Protein AF-A0AAE0K9C9-F1 (afdb_monomer_lite)

Secondary structure (DSSP, 8-state):
----PPP-------------S-PPPEEEEEEE-------SS--PPPEEEEEEE-TT--EEEEEEEE----GGG-HHHH-S------S-EEEEEEEEEEE-SSS-EEEEEEEEETTSPPEEEEEEEE-TT-B---EEEEEEESTT----EEEEEEEEE--PPPTT-GGGTT--EEESSTTEE-PPPGGGTT-EEEEEE-SSEEEE--SSS-EEEEEE-TTS-SEEEEEEEEE-SSS-EEEEEEEEEETTSPPEEEEE--B-TTPBPSS-EEEEE--STT----EEEEEEEEETTS-EEE--TTEE----TTTTT-EEEEEE-SSEEE--SSSS-EEE-EE--SPP--

Sequence (346 aa):
MADSAQPAFSSGRDEVVPAALSDPLTVNAQSAMEDGDSVGPFTDSDYWSLSFRFQDGTVFYVNDYKCDLKDEDDIDTAGPMFASINGFTFQPGLKSVQNKFPYDARIRLFHHYSDYPDSINDFGSVGPGDKSTFWPVYYLSGAGHTDTDHWKVGVNLRVDPPRNQTEVAGKEFFNETLNKSCELAGSVAGQRMTFTVDGAGFTMDPGNGSCFDKWTTPLGYNSLAFIRLRNYFQQDMLRAVLSHKYSTDKTFEYEFGSISTDQQSSELEMMEFFTGPGHTGYDYWTLAAYLKDGTWYRSSVDKQCYLTSTDAGKTIPFTVDESKLHLGLDGSCDDTMVKQNAAADL

Radius of gyration: 29.72 Å; chains: 1; bounding box: 60×73×99 Å

Structure (mmCIF, N/CA/C/O backbone):
data_AF-A0AAE0K9C9-F1
#
_entry.id   AF-A0AAE0K9C9-F1
#
loop_
_atom_site.group_PDB
_atom_site.id
_atom_site.type_symbol
_atom_site.label_atom_id
_atom_site.label_alt_id
_atom_site.label_comp_id
_atom_site.label_asym_id
_atom_site.label_entity_id
_atom_site.label_seq_id
_atom_site.pdbx_PDB_ins_code
_atom_site.Cartn_x
_atom_site.Cartn_y
_atom_site.Cartn_z
_atom_site.occupancy
_atom_site.B_iso_or_equiv
_atom_site.auth_seq_id
_atom_site.auth_comp_id
_atom_site.auth_asym_id
_atom_site.auth_atom_id
_atom_site.pdbx_PDB_model_num
ATOM 1 N N . MET A 1 1 ? 6.411 -52.667 17.452 1.00 41.28 1 MET A N 1
ATOM 2 C CA . MET A 1 1 ? 5.561 -52.954 16.275 1.00 41.28 1 MET A CA 1
ATOM 3 C C . MET A 1 1 ? 4.580 -51.793 16.169 1.00 41.28 1 MET A C 1
ATOM 5 O O . MET A 1 1 ? 3.778 -51.663 17.074 1.00 41.28 1 MET A O 1
ATOM 9 N N . ALA A 1 2 ? 4.635 -50.860 15.229 1.00 34.62 2 ALA A N 1
ATOM 10 C CA . ALA A 1 2 ? 5.472 -50.675 14.054 1.00 34.62 2 ALA A CA 1
ATOM 11 C C . ALA A 1 2 ? 5.875 -49.188 13.982 1.00 34.62 2 ALA A C 1
ATOM 13 O O . ALA A 1 2 ? 5.056 -48.322 14.283 1.00 34.62 2 ALA A O 1
ATOM 14 N N . ASP A 1 3 ? 7.131 -48.931 13.615 1.00 30.52 3 ASP A N 1
ATOM 15 C CA . ASP A 1 3 ? 7.629 -47.619 13.203 1.00 30.52 3 ASP A CA 1
ATOM 16 C C . ASP A 1 3 ? 6.959 -47.216 11.886 1.00 30.52 3 ASP A C 1
ATOM 18 O O . ASP A 1 3 ? 7.033 -47.958 10.904 1.00 30.52 3 ASP A O 1
ATOM 22 N N . SER A 1 4 ? 6.341 -46.036 11.839 1.00 30.91 4 SER A N 1
ATOM 23 C CA . SER A 1 4 ? 5.964 -45.385 10.583 1.00 30.91 4 SER A CA 1
ATOM 24 C C . SER A 1 4 ? 6.860 -44.168 10.377 1.00 30.91 4 SER A C 1
ATOM 26 O O . SER A 1 4 ? 6.622 -43.096 10.934 1.00 30.91 4 SER A O 1
ATOM 28 N N . ALA A 1 5 ? 7.915 -44.365 9.592 1.00 31.30 5 ALA A N 1
ATOM 29 C CA . ALA A 1 5 ? 8.802 -43.312 9.130 1.00 31.30 5 ALA A CA 1
ATOM 30 C C . ALA A 1 5 ? 8.030 -42.287 8.277 1.00 31.30 5 ALA A C 1
ATOM 32 O O . ALA A 1 5 ? 7.324 -42.652 7.335 1.00 31.30 5 ALA A O 1
ATOM 33 N N . GLN A 1 6 ? 8.182 -41.002 8.601 1.00 30.14 6 GLN A N 1
ATOM 34 C CA . GLN A 1 6 ? 7.798 -39.894 7.727 1.00 30.14 6 GLN A CA 1
ATOM 35 C C . GLN A 1 6 ? 8.823 -39.762 6.585 1.00 30.14 6 GLN A C 1
ATOM 37 O O . GLN A 1 6 ? 10.022 -39.900 6.842 1.00 30.14 6 GLN A O 1
ATOM 42 N N . PRO A 1 7 ? 8.409 -39.469 5.340 1.00 29.25 7 PRO A N 1
ATOM 43 C CA . PRO A 1 7 ? 9.357 -39.165 4.281 1.00 29.25 7 PRO A CA 1
ATOM 44 C C . PRO A 1 7 ? 9.947 -37.767 4.501 1.00 29.25 7 PRO A C 1
ATOM 46 O O . PRO A 1 7 ? 9.227 -36.774 4.616 1.00 29.25 7 PRO A O 1
ATOM 49 N N . ALA A 1 8 ? 11.275 -37.700 4.545 1.00 28.47 8 ALA A N 1
ATOM 50 C CA . ALA A 1 8 ? 12.025 -36.459 4.466 1.00 28.47 8 ALA A CA 1
ATOM 51 C C . ALA A 1 8 ? 11.828 -35.840 3.072 1.00 28.47 8 ALA A C 1
ATOM 53 O O . ALA A 1 8 ? 12.267 -36.400 2.068 1.00 28.47 8 ALA A O 1
ATOM 54 N N . PHE A 1 9 ? 11.176 -34.681 3.004 1.00 26.28 9 PHE A N 1
ATOM 55 C CA . PHE A 1 9 ? 11.210 -33.831 1.817 1.00 26.28 9 PHE A CA 1
ATOM 56 C C . PHE A 1 9 ? 12.574 -33.138 1.767 1.00 26.28 9 PHE A C 1
ATOM 58 O O . PHE A 1 9 ? 12.809 -32.153 2.464 1.00 26.28 9 PHE A O 1
ATOM 65 N N . SER A 1 10 ? 13.491 -33.657 0.950 1.00 29.73 10 SER A N 1
ATOM 66 C CA . SER A 1 10 ? 14.676 -32.907 0.544 1.00 29.73 10 SER A CA 1
ATOM 67 C C . SER A 1 10 ? 14.241 -31.830 -0.450 1.00 29.73 10 SER A C 1
ATOM 69 O O . SER A 1 10 ? 13.898 -32.135 -1.593 1.00 29.73 10 SER A O 1
ATOM 71 N N . SER A 1 11 ? 14.245 -30.566 -0.033 1.00 30.94 11 SER A N 1
ATOM 72 C CA . SER A 1 11 ? 14.079 -29.416 -0.923 1.00 30.94 11 SER A CA 1
ATOM 73 C C . SER A 1 11 ? 15.363 -29.190 -1.730 1.00 30.94 11 SER A C 1
ATOM 75 O O . SER A 1 11 ? 16.081 -28.217 -1.523 1.00 30.94 11 SER A O 1
ATOM 77 N N . GLY A 1 12 ? 15.668 -30.116 -2.635 1.00 27.23 12 GLY A N 1
ATOM 78 C CA . GLY A 1 12 ? 16.572 -29.878 -3.752 1.00 27.23 12 GLY A CA 1
ATOM 79 C C . GLY A 1 12 ? 15.760 -29.286 -4.894 1.00 27.23 12 GLY A C 1
ATOM 80 O O . GLY A 1 12 ? 15.350 -30.009 -5.796 1.00 27.23 12 GLY A O 1
ATOM 81 N N . ARG A 1 13 ? 15.447 -27.986 -4.828 1.00 31.70 13 ARG A N 1
ATOM 82 C CA . ARG A 1 13 ? 15.147 -27.250 -6.057 1.00 31.70 13 ARG A CA 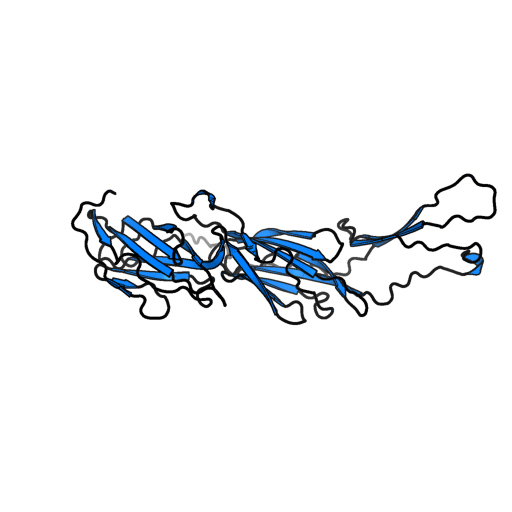1
ATOM 83 C C . ARG A 1 13 ? 16.499 -26.902 -6.647 1.00 31.70 13 ARG A C 1
ATOM 85 O O . ARG A 1 13 ? 17.115 -25.928 -6.226 1.00 31.70 13 ARG A O 1
ATOM 92 N N . ASP A 1 14 ? 16.950 -27.739 -7.572 1.00 26.02 14 ASP A N 1
ATOM 93 C CA . ASP A 1 14 ? 17.945 -27.325 -8.545 1.00 26.02 14 ASP A CA 1
ATOM 94 C C . ASP A 1 14 ? 17.397 -26.064 -9.208 1.00 26.02 14 ASP A C 1
ATOM 96 O O . ASP A 1 14 ? 16.377 -26.075 -9.904 1.00 26.02 14 ASP A O 1
ATOM 100 N N . GLU A 1 15 ? 18.026 -24.943 -8.879 1.00 28.59 15 GLU A N 1
ATOM 101 C CA . GLU A 1 15 ? 17.846 -23.688 -9.573 1.00 28.59 15 GLU A CA 1
ATOM 102 C C . GLU A 1 15 ? 18.302 -23.961 -11.009 1.00 28.59 15 GLU A C 1
ATOM 104 O O . GLU A 1 15 ? 19.497 -24.028 -11.298 1.00 28.59 15 GLU A O 1
ATOM 109 N N . VAL A 1 16 ? 17.348 -24.209 -11.911 1.00 27.64 16 VAL A N 1
ATOM 110 C CA . VAL A 1 16 ? 17.616 -24.162 -13.347 1.00 27.64 16 VAL A CA 1
ATOM 111 C C . VAL A 1 16 ? 17.941 -22.705 -13.636 1.00 27.64 16 VAL A C 1
ATOM 113 O O . VAL A 1 16 ? 17.066 -21.891 -13.917 1.00 27.64 16 VAL A O 1
ATOM 116 N N . VAL A 1 17 ? 19.217 -22.359 -13.482 1.00 28.28 17 VAL A N 1
ATOM 117 C CA . VAL A 1 17 ? 19.799 -21.162 -14.067 1.00 28.28 17 VAL A CA 1
ATOM 118 C C . VAL A 1 17 ? 19.477 -21.270 -15.555 1.00 28.28 17 VAL A C 1
ATOM 120 O O . VAL A 1 17 ? 19.926 -22.237 -16.180 1.00 28.28 17 VAL A O 1
ATOM 123 N N . PRO A 1 18 ? 18.673 -20.360 -16.139 1.00 30.36 18 PRO A N 1
ATOM 124 C CA . PRO A 1 18 ? 18.515 -20.342 -17.580 1.00 30.36 18 PRO A CA 1
ATOM 125 C C . PRO A 1 18 ? 19.919 -20.236 -18.156 1.00 30.36 18 PRO A C 1
ATOM 127 O O . PRO A 1 18 ? 20.695 -19.372 -17.729 1.00 30.36 18 PRO A O 1
ATOM 130 N N . ALA A 1 19 ? 20.260 -21.174 -19.041 1.00 30.47 19 ALA A N 1
ATOM 131 C CA . ALA A 1 19 ? 21.497 -21.131 -19.794 1.00 30.47 19 ALA A CA 1
ATOM 132 C C . ALA A 1 19 ? 21.702 -19.698 -20.295 1.00 30.47 19 ALA A C 1
ATOM 134 O O . ALA A 1 19 ? 20.744 -19.031 -20.686 1.00 30.47 19 ALA A O 1
ATOM 135 N N . ALA A 1 20 ? 22.938 -19.219 -20.164 1.00 33.91 20 ALA A N 1
ATOM 136 C CA . ALA A 1 20 ? 23.354 -17.885 -20.552 1.00 33.91 20 ALA A CA 1
ATOM 137 C C . ALA A 1 20 ? 22.654 -17.429 -21.841 1.00 33.91 20 ALA A C 1
ATOM 139 O O . ALA A 1 20 ? 22.562 -18.206 -22.787 1.00 33.91 20 ALA A O 1
ATOM 140 N N . LEU A 1 21 ? 22.194 -16.174 -21.844 1.00 36.47 21 LEU A N 1
ATOM 141 C CA . LEU A 1 21 ? 21.684 -15.420 -22.991 1.00 36.47 21 LEU A CA 1
ATOM 142 C C . LEU A 1 21 ? 22.719 -15.408 -24.133 1.00 36.47 21 LEU A C 1
ATOM 144 O O . LEU A 1 21 ? 23.414 -14.421 -24.355 1.00 36.47 21 LEU A O 1
ATOM 148 N N . SER A 1 22 ? 22.849 -16.528 -24.834 1.00 31.66 22 SER A N 1
ATOM 149 C CA . SER A 1 22 ? 23.573 -16.679 -26.093 1.00 31.66 22 SER A CA 1
ATOM 150 C C . SER A 1 22 ? 22.598 -16.900 -27.246 1.00 31.66 22 SER A C 1
ATOM 152 O O . SER A 1 22 ? 22.977 -17.482 -28.261 1.00 31.66 22 SER A O 1
ATOM 154 N N . ASP A 1 23 ? 21.337 -16.498 -27.075 1.00 38.78 23 ASP A N 1
ATOM 155 C CA . ASP A 1 23 ? 20.315 -16.680 -28.094 1.00 38.78 23 ASP A CA 1
ATOM 156 C C . ASP A 1 23 ? 20.658 -15.791 -29.297 1.00 38.78 23 ASP A C 1
ATOM 158 O O . ASP A 1 23 ? 20.768 -14.568 -29.154 1.00 38.78 23 ASP A O 1
ATOM 162 N N . PRO A 1 24 ? 20.898 -16.379 -30.481 1.00 35.25 24 PRO A N 1
ATOM 163 C CA . PRO A 1 24 ? 21.353 -15.624 -31.631 1.00 35.25 24 PRO A CA 1
ATOM 164 C C . PRO A 1 24 ? 20.242 -14.684 -32.107 1.00 35.25 24 PRO A C 1
ATOM 166 O O . PRO A 1 24 ? 19.143 -15.115 -32.465 1.00 35.25 24 PRO A O 1
ATOM 169 N N . LEU A 1 25 ? 20.555 -13.388 -32.143 1.00 40.41 25 LEU A N 1
ATOM 170 C CA . LEU A 1 25 ? 19.776 -12.379 -32.853 1.00 40.41 25 LEU A CA 1
ATOM 171 C C . LEU A 1 25 ? 19.636 -12.828 -34.314 1.00 40.41 25 LEU A C 1
ATOM 173 O O . LEU A 1 25 ? 20.640 -13.020 -35.002 1.00 40.41 25 LEU A O 1
ATOM 177 N N . THR A 1 26 ? 18.407 -13.016 -34.792 1.00 38.81 26 THR A N 1
ATOM 178 C CA . THR A 1 26 ? 18.183 -13.306 -36.212 1.00 38.81 26 THR A CA 1
ATOM 179 C C . THR A 1 26 ? 17.990 -11.981 -36.937 1.00 38.81 26 THR A C 1
ATOM 181 O O . THR A 1 26 ? 17.035 -11.249 -36.671 1.00 38.81 26 THR A O 1
ATOM 184 N N . VAL A 1 27 ? 18.924 -11.655 -37.828 1.00 41.16 27 VAL A N 1
ATOM 185 C CA . VAL A 1 27 ? 18.866 -10.456 -38.669 1.00 41.16 27 VAL A CA 1
ATOM 186 C C . VAL A 1 27 ? 18.192 -10.836 -39.978 1.00 41.16 27 VAL A C 1
ATOM 188 O O . VAL A 1 27 ? 18.742 -11.628 -40.739 1.00 41.16 27 VAL A O 1
ATOM 191 N N . ASN A 1 28 ? 17.009 -10.282 -40.237 1.00 42.69 28 ASN A N 1
ATOM 192 C CA . ASN A 1 28 ? 16.315 -10.460 -41.508 1.00 42.69 28 ASN A CA 1
ATOM 193 C C . ASN A 1 28 ? 16.322 -9.129 -42.262 1.00 42.69 28 ASN A C 1
ATOM 195 O O . ASN A 1 28 ? 15.659 -8.172 -41.854 1.00 42.69 28 ASN A O 1
ATOM 199 N N . ALA A 1 29 ? 17.065 -9.086 -43.367 1.00 40.75 29 ALA A N 1
ATOM 200 C CA . ALA A 1 29 ? 16.968 -8.025 -44.360 1.00 40.75 29 ALA A CA 1
ATOM 201 C C . ALA A 1 29 ? 15.947 -8.446 -45.425 1.00 40.75 29 ALA A C 1
ATOM 203 O O . ALA A 1 29 ? 16.048 -9.545 -45.973 1.00 40.75 29 ALA A O 1
ATOM 204 N N . GLN A 1 30 ? 14.956 -7.597 -45.694 1.00 41.47 30 GLN A N 1
ATOM 205 C CA . GLN A 1 30 ? 14.015 -7.782 -46.797 1.00 41.47 30 GLN A CA 1
ATOM 206 C C . GLN A 1 30 ? 14.135 -6.583 -47.738 1.00 41.47 30 GLN A C 1
ATOM 208 O O . GLN A 1 30 ? 13.946 -5.440 -47.316 1.00 41.47 30 GLN A O 1
ATOM 213 N N . SER A 1 31 ? 14.459 -6.850 -49.002 1.00 38.88 31 SER A N 1
ATOM 214 C CA . SER A 1 31 ? 14.327 -5.884 -50.089 1.00 38.88 31 SER A CA 1
ATOM 215 C C . SER A 1 31 ? 12.964 -6.064 -50.752 1.00 38.88 31 SER A C 1
ATOM 217 O O . SER A 1 31 ? 12.511 -7.191 -50.973 1.00 38.88 31 SER A O 1
ATOM 219 N N . ALA A 1 32 ? 12.299 -4.952 -51.051 1.00 39.84 32 ALA A N 1
ATOM 220 C CA . ALA A 1 32 ? 11.115 -4.933 -51.892 1.00 39.84 32 ALA A CA 1
ATOM 221 C C . ALA A 1 32 ? 11.446 -4.087 -53.121 1.00 39.84 32 ALA A C 1
ATOM 223 O O . ALA A 1 32 ? 11.607 -2.875 -53.015 1.00 39.84 32 ALA A O 1
ATOM 224 N N . MET A 1 33 ? 11.578 -4.745 -54.272 1.00 38.91 33 MET A N 1
ATOM 225 C CA . MET A 1 33 ? 11.626 -4.071 -55.565 1.00 38.91 33 MET A CA 1
ATOM 226 C C . MET A 1 33 ? 10.169 -3.825 -55.975 1.00 38.91 33 MET A C 1
ATOM 228 O O . MET A 1 33 ? 9.418 -4.783 -56.181 1.00 38.91 33 MET A O 1
ATOM 232 N N . GLU A 1 34 ? 9.730 -2.568 -56.024 1.00 42.78 34 GLU A N 1
ATOM 233 C CA . GLU A 1 34 ? 8.501 -2.235 -56.745 1.00 42.78 34 GLU A CA 1
ATOM 234 C C . GLU A 1 34 ? 8.852 -2.211 -58.235 1.00 42.78 34 GLU A C 1
ATOM 236 O O . GLU A 1 34 ? 9.382 -1.224 -58.733 1.00 42.78 34 GLU A O 1
ATOM 241 N N . ASP A 1 35 ? 8.587 -3.318 -58.938 1.00 40.09 35 ASP A N 1
ATOM 242 C CA . ASP A 1 35 ? 8.691 -3.383 -60.399 1.00 40.09 35 ASP A CA 1
ATOM 243 C C . ASP A 1 35 ? 7.663 -2.421 -61.020 1.00 40.09 35 ASP A C 1
ATOM 245 O O . ASP A 1 35 ? 6.506 -2.765 -61.287 1.00 40.09 35 ASP A O 1
ATOM 249 N N . GLY A 1 36 ? 8.082 -1.177 -61.236 1.00 42.94 36 GLY A N 1
ATOM 250 C CA . GLY A 1 36 ? 7.456 -0.286 -62.194 1.00 42.94 36 GLY A CA 1
ATOM 251 C C . GLY A 1 36 ? 7.910 -0.685 -63.593 1.00 42.94 36 GLY A C 1
ATOM 252 O O . GLY A 1 36 ? 9.065 -0.478 -63.944 1.00 42.94 36 GLY A O 1
ATOM 253 N N . ASP A 1 37 ? 7.006 -1.239 -64.407 1.00 43.19 37 ASP A N 1
ATOM 254 C CA . ASP A 1 37 ? 7.201 -1.476 -65.847 1.00 43.19 37 ASP A CA 1
ATOM 255 C C . ASP A 1 37 ? 7.595 -0.156 -66.555 1.00 43.19 37 ASP A C 1
ATOM 257 O O . ASP A 1 37 ? 6.754 0.608 -67.036 1.00 43.19 37 ASP A O 1
ATOM 261 N N . SER A 1 38 ? 8.890 0.151 -66.589 1.00 39.41 38 SER A N 1
ATOM 262 C CA . SER A 1 38 ? 9.426 1.417 -67.081 1.00 39.41 38 SER A CA 1
ATOM 263 C C . SER A 1 38 ? 10.767 1.170 -67.769 1.00 39.41 38 SER A C 1
ATOM 265 O O . SER A 1 38 ? 11.823 1.057 -67.156 1.00 39.41 38 SER A O 1
ATOM 267 N N . VAL A 1 39 ? 10.720 1.072 -69.099 1.00 40.84 39 VAL A N 1
ATOM 268 C CA .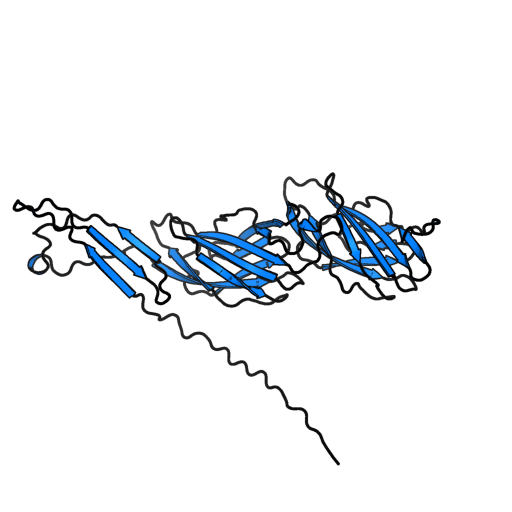 VAL A 1 39 ? 11.903 0.976 -69.963 1.00 40.84 39 VAL A CA 1
ATOM 269 C C . VAL A 1 39 ? 12.488 2.387 -70.137 1.00 40.84 39 VAL A C 1
ATOM 271 O O . VAL A 1 39 ? 12.263 3.054 -71.147 1.00 40.84 39 VAL A O 1
ATOM 274 N N . GLY A 1 40 ? 13.193 2.871 -69.117 1.00 42.59 40 GLY A N 1
ATOM 275 C CA . GLY A 1 40 ? 13.905 4.154 -69.070 1.00 42.59 40 GLY A CA 1
ATOM 276 C C . GLY A 1 40 ? 15.080 4.073 -68.085 1.00 42.59 40 GLY A C 1
ATOM 277 O O . GLY A 1 40 ? 15.147 3.100 -67.342 1.00 42.59 40 GLY A O 1
ATOM 278 N N . PRO A 1 41 ? 16.041 5.021 -68.088 1.00 41.97 41 PRO A N 1
ATOM 279 C CA . PRO A 1 41 ? 17.137 5.004 -67.116 1.00 41.97 41 PRO A CA 1
ATOM 280 C C . PRO A 1 41 ? 16.543 4.991 -65.703 1.00 41.97 41 PRO A C 1
ATOM 282 O O . PRO A 1 41 ? 15.749 5.876 -65.387 1.00 41.97 41 PRO A O 1
ATOM 285 N N . PHE A 1 42 ? 16.883 3.969 -64.911 1.00 44.16 42 PHE A N 1
ATOM 286 C CA . PHE A 1 42 ? 16.349 3.748 -63.570 1.00 44.16 42 PHE A CA 1
ATOM 287 C C . PHE A 1 42 ? 16.506 5.026 -62.734 1.00 44.16 42 PHE A C 1
ATOM 289 O O . PHE A 1 42 ? 17.613 5.487 -62.464 1.00 44.16 42 PHE A O 1
ATOM 296 N N . THR A 1 43 ? 15.380 5.642 -62.379 1.00 46.50 43 THR A N 1
ATOM 297 C CA . THR A 1 43 ? 15.306 6.707 -61.364 1.00 46.50 43 THR A CA 1
ATOM 298 C C . THR A 1 43 ? 14.651 6.200 -60.085 1.00 46.50 43 THR A C 1
ATOM 300 O O . THR A 1 43 ? 14.261 7.001 -59.238 1.00 46.50 43 THR A O 1
ATOM 303 N N . ASP A 1 44 ? 14.468 4.887 -59.980 1.00 51.22 44 ASP A N 1
ATOM 304 C CA . ASP A 1 44 ? 13.640 4.283 -58.953 1.00 51.22 44 ASP A CA 1
ATOM 305 C C . ASP A 1 44 ? 14.489 4.041 -57.703 1.00 51.22 44 ASP A C 1
ATOM 307 O O . ASP A 1 44 ? 15.535 3.400 -57.746 1.00 51.22 44 ASP A O 1
ATOM 311 N N . SER A 1 45 ? 14.062 4.642 -56.594 1.00 51.00 45 SER A N 1
ATOM 312 C CA . SER A 1 45 ? 14.668 4.454 -55.280 1.00 51.00 45 SER A CA 1
ATOM 313 C C . SER A 1 45 ? 14.357 3.047 -54.776 1.00 51.00 45 SER A C 1
ATOM 315 O O . SER A 1 45 ? 13.188 2.722 -54.558 1.00 51.00 45 SER A O 1
ATOM 317 N N . ASP A 1 46 ? 15.383 2.240 -54.523 1.00 54.22 46 ASP A N 1
ATOM 318 C CA . ASP A 1 46 ? 15.209 0.961 -53.841 1.00 54.22 46 ASP A CA 1
ATOM 319 C C . ASP A 1 46 ? 14.817 1.166 -52.371 1.00 54.22 46 ASP A C 1
ATOM 321 O O . ASP A 1 46 ? 15.397 1.974 -51.637 1.00 54.22 46 ASP A O 1
ATOM 325 N N . TYR A 1 47 ? 13.830 0.392 -51.919 1.00 52.06 47 TYR A N 1
ATOM 326 C CA . TYR A 1 47 ? 13.413 0.359 -50.522 1.00 52.06 47 TYR A CA 1
ATOM 327 C C . TYR A 1 47 ? 13.928 -0.916 -49.866 1.00 52.06 47 TYR A C 1
ATOM 329 O O . TYR A 1 47 ? 13.605 -2.039 -50.271 1.00 52.06 47 TYR A O 1
ATOM 337 N N . TRP A 1 48 ? 14.697 -0.748 -48.797 1.00 50.94 48 TRP A N 1
ATOM 338 C CA . TRP A 1 48 ? 15.091 -1.853 -47.938 1.00 50.94 48 TRP A CA 1
ATOM 339 C C . TRP A 1 48 ? 14.641 -1.589 -46.508 1.00 50.94 48 TRP A C 1
ATOM 341 O O . TRP A 1 48 ? 14.758 -0.480 -45.988 1.00 50.94 48 TRP A O 1
ATOM 351 N N . SER A 1 49 ? 14.126 -2.642 -45.872 1.00 54.00 49 SER A N 1
ATOM 352 C CA . SER A 1 49 ? 13.827 -2.634 -44.444 1.00 54.00 49 SER A CA 1
ATOM 353 C C . SER A 1 49 ? 14.756 -3.609 -43.734 1.00 54.00 49 SER A C 1
ATOM 355 O O . SER A 1 49 ? 14.915 -4.772 -44.129 1.00 54.00 49 SER A O 1
ATOM 357 N N . LEU A 1 50 ? 15.404 -3.125 -42.676 1.00 55.16 50 LEU A N 1
ATOM 358 C CA . LEU A 1 50 ? 16.165 -3.979 -41.773 1.00 55.16 50 LEU A CA 1
ATOM 359 C C . LEU A 1 50 ? 15.313 -4.241 -40.540 1.00 55.16 50 LEU A C 1
ATOM 361 O O . LEU A 1 50 ? 15.007 -3.305 -39.799 1.00 55.16 50 LEU A O 1
ATOM 365 N N . SER A 1 51 ? 14.952 -5.511 -40.320 1.00 56.16 51 SER A N 1
ATOM 366 C CA . SER A 1 51 ? 14.214 -5.908 -39.125 1.00 56.16 51 SER A CA 1
ATOM 367 C C . SER A 1 51 ? 15.017 -6.830 -38.214 1.00 56.16 51 SER A C 1
ATOM 369 O O . SER A 1 51 ? 15.576 -7.842 -38.650 1.00 56.16 51 SER A O 1
ATOM 371 N N . PHE A 1 52 ? 15.042 -6.493 -36.925 1.00 58.44 52 PHE A N 1
ATOM 372 C CA . PHE A 1 52 ? 15.577 -7.359 -35.878 1.00 58.44 52 PHE A CA 1
ATOM 373 C C . PHE A 1 52 ? 14.417 -8.012 -35.138 1.00 58.44 52 PHE A C 1
ATOM 375 O O . PHE A 1 52 ? 13.541 -7.325 -34.605 1.00 58.44 52 PHE A O 1
ATOM 382 N N . ARG A 1 53 ? 14.396 -9.348 -35.134 1.00 55.53 53 ARG A N 1
ATOM 383 C CA . ARG A 1 53 ? 13.368 -10.141 -34.454 1.00 55.53 53 ARG A CA 1
ATOM 384 C C . ARG A 1 53 ? 14.020 -11.078 -33.447 1.00 55.53 53 ARG A C 1
ATOM 386 O O . ARG A 1 53 ? 15.023 -11.722 -33.762 1.00 55.53 53 ARG A O 1
ATOM 393 N N . PHE A 1 54 ? 13.439 -11.174 -32.256 1.00 55.88 54 PHE A N 1
ATOM 394 C CA . PHE A 1 54 ? 13.805 -12.224 -31.305 1.00 55.88 54 PHE A CA 1
ATOM 395 C C . PHE A 1 54 ? 13.140 -13.547 -31.693 1.00 55.88 54 PHE A C 1
ATOM 397 O O . PHE A 1 54 ? 12.180 -13.577 -32.467 1.00 55.88 54 PHE A O 1
ATOM 404 N N . GLN A 1 55 ? 13.651 -14.661 -31.160 1.00 49.19 55 GLN A N 1
ATOM 405 C CA . GLN A 1 55 ? 13.081 -15.990 -31.420 1.00 49.19 55 GLN A CA 1
ATOM 406 C C . GLN A 1 55 ? 11.635 -16.137 -30.923 1.00 49.19 55 GLN A C 1
ATOM 408 O O . GLN A 1 55 ? 10.902 -16.974 -31.444 1.00 49.19 55 GLN A O 1
ATOM 413 N N . ASP A 1 56 ? 11.203 -15.314 -29.965 1.00 54.81 56 ASP A N 1
ATOM 414 C CA . ASP A 1 56 ? 9.809 -15.255 -29.510 1.00 54.81 56 ASP A CA 1
ATOM 415 C C . ASP A 1 56 ? 8.861 -14.562 -30.515 1.00 54.81 56 ASP A C 1
ATOM 417 O O . ASP A 1 56 ? 7.654 -14.495 -30.290 1.00 54.81 56 ASP A O 1
ATOM 421 N N . GLY A 1 57 ? 9.394 -14.084 -31.646 1.00 56.00 57 GLY A N 1
ATOM 422 C CA . GLY A 1 57 ? 8.648 -13.424 -32.713 1.00 56.00 57 GLY A CA 1
ATOM 423 C C . GLY A 1 57 ? 8.489 -11.914 -32.531 1.00 56.00 57 GLY A C 1
ATOM 424 O O . GLY A 1 57 ? 7.979 -11.259 -33.446 1.00 56.00 57 GLY A O 1
ATOM 425 N N . THR A 1 58 ? 8.948 -11.348 -31.412 1.00 56.03 58 THR A N 1
ATOM 426 C CA . THR A 1 58 ? 8.870 -9.910 -31.138 1.00 56.03 58 THR A CA 1
ATOM 427 C C . THR A 1 58 ? 9.737 -9.139 -32.131 1.00 56.03 58 THR A C 1
ATOM 429 O O . THR A 1 58 ? 10.935 -9.399 -32.274 1.00 56.03 58 THR A O 1
ATOM 432 N N . VAL A 1 59 ? 9.118 -8.194 -32.845 1.00 55.31 59 VAL A N 1
ATOM 433 C CA . VAL A 1 59 ? 9.798 -7.277 -33.769 1.00 55.31 59 VAL A CA 1
ATOM 434 C C . VAL A 1 59 ? 10.321 -6.106 -32.958 1.00 55.31 59 VAL A C 1
ATOM 436 O O . VAL A 1 59 ? 9.533 -5.364 -32.382 1.00 55.31 59 VAL A O 1
ATOM 439 N N . PHE A 1 60 ? 11.639 -5.964 -32.887 1.00 57.22 60 PHE A N 1
ATOM 440 C CA . PHE A 1 60 ? 12.273 -4.992 -32.000 1.00 57.22 60 PHE A CA 1
ATOM 441 C C . PHE A 1 60 ? 12.739 -3.736 -32.714 1.00 57.22 60 PHE A C 1
ATOM 443 O O . PHE A 1 60 ? 12.825 -2.693 -32.097 1.00 57.22 60 PHE A O 1
ATOM 450 N N . TYR A 1 61 ? 13.050 -3.819 -34.001 1.00 56.47 61 TYR A N 1
ATOM 451 C CA . TYR A 1 61 ? 13.486 -2.675 -34.788 1.00 56.47 61 TYR A CA 1
ATOM 452 C C . TYR A 1 61 ? 13.070 -2.905 -36.222 1.00 56.47 61 TYR A C 1
ATOM 454 O O . TYR A 1 61 ? 13.303 -3.991 -36.751 1.00 56.47 61 TYR A O 1
ATOM 462 N N . VAL A 1 62 ? 12.449 -1.897 -36.819 1.00 53.12 62 VAL A N 1
ATOM 463 C CA . VAL A 1 62 ? 12.249 -1.778 -38.258 1.00 53.12 62 VAL A CA 1
ATOM 464 C C . VAL A 1 62 ? 12.792 -0.409 -38.603 1.00 53.12 62 VAL A C 1
ATOM 466 O O . VAL A 1 62 ? 12.328 0.585 -38.050 1.00 53.12 62 VAL A O 1
ATOM 469 N N . ASN A 1 63 ? 13.797 -0.358 -39.465 1.00 56.06 63 ASN A N 1
ATOM 470 C CA . ASN A 1 63 ? 14.158 0.901 -40.093 1.00 56.06 63 ASN A CA 1
ATOM 471 C C . ASN A 1 63 ? 13.852 0.828 -41.572 1.00 56.06 63 ASN A C 1
ATOM 473 O O . ASN A 1 63 ? 14.338 -0.074 -42.260 1.00 56.06 63 ASN A O 1
ATOM 477 N N . ASP A 1 64 ? 13.062 1.799 -42.009 1.00 53.75 64 ASP A N 1
ATOM 478 C CA . ASP A 1 64 ? 12.777 2.086 -43.400 1.00 53.75 64 ASP A CA 1
ATOM 479 C C . ASP A 1 64 ? 13.803 3.119 -43.878 1.00 53.75 64 ASP A C 1
ATOM 481 O O . ASP A 1 64 ? 13.532 4.322 -43.966 1.00 53.75 64 ASP A O 1
ATOM 485 N N . TYR A 1 65 ? 15.023 2.662 -44.157 1.00 54.00 65 TYR A N 1
ATOM 486 C CA . TYR A 1 65 ? 16.008 3.526 -44.789 1.00 54.00 65 TYR A CA 1
ATOM 487 C C . TYR A 1 65 ? 15.675 3.653 -46.275 1.00 54.00 65 TYR A C 1
ATOM 489 O O . TYR A 1 65 ? 15.653 2.672 -47.016 1.00 54.00 65 TYR A O 1
ATOM 497 N N . LYS A 1 66 ? 15.477 4.893 -46.730 1.00 50.28 66 LYS A N 1
ATOM 498 C CA . LYS A 1 66 ? 15.602 5.213 -48.152 1.00 50.28 66 LYS A CA 1
ATOM 499 C C . LYS A 1 66 ? 17.082 5.373 -48.465 1.00 50.28 66 LYS A C 1
ATOM 501 O O . LYS A 1 66 ? 17.696 6.352 -48.033 1.00 50.28 66 LYS A O 1
ATOM 506 N N . CYS A 1 67 ? 17.653 4.438 -49.209 1.00 52.50 67 CYS A N 1
ATOM 507 C CA . CYS A 1 67 ? 18.907 4.693 -49.902 1.00 52.50 67 CYS A CA 1
ATOM 508 C C . CYS A 1 67 ? 18.672 4.478 -51.386 1.00 52.50 67 CYS A C 1
ATOM 510 O O . CYS A 1 67 ? 18.243 3.402 -51.782 1.00 52.50 67 CYS A O 1
ATOM 512 N N . ASP A 1 68 ? 18.973 5.500 -52.181 1.00 57.81 68 ASP A N 1
ATOM 513 C CA . ASP A 1 68 ? 19.037 5.364 -53.629 1.00 57.81 68 ASP A CA 1
ATOM 514 C C . ASP A 1 68 ? 20.273 4.517 -53.948 1.00 57.81 68 ASP A C 1
ATOM 516 O O . ASP A 1 68 ? 21.389 5.043 -53.983 1.00 57.81 68 ASP A O 1
ATOM 520 N N . LEU A 1 69 ? 20.086 3.204 -54.099 1.00 53.44 69 LEU A N 1
ATOM 521 C CA . LEU A 1 69 ? 21.109 2.348 -54.686 1.00 53.44 69 LEU A CA 1
ATOM 522 C C . LEU A 1 69 ? 21.283 2.778 -56.141 1.00 53.44 69 LEU A C 1
ATOM 524 O O . LEU A 1 69 ? 20.310 2.952 -56.874 1.00 53.44 69 LEU A O 1
ATOM 528 N N . LYS A 1 70 ? 22.524 3.022 -56.547 1.00 59.75 70 LYS A N 1
ATOM 529 C CA . LYS A 1 70 ? 22.857 3.374 -57.926 1.00 59.75 70 LYS A CA 1
ATOM 530 C C . LYS A 1 70 ? 23.419 2.155 -58.641 1.00 59.75 70 LYS A C 1
ATOM 532 O O . LYS A 1 70 ? 23.969 1.265 -58.007 1.00 59.75 70 LYS A O 1
ATOM 537 N N . ASP A 1 71 ? 23.410 2.177 -59.972 1.00 55.75 71 ASP A N 1
ATOM 538 C CA . ASP A 1 71 ? 24.055 1.147 -60.808 1.00 55.75 71 ASP A CA 1
ATOM 539 C C . ASP A 1 71 ? 25.539 0.906 -60.446 1.00 55.75 71 ASP A C 1
ATOM 541 O O . ASP A 1 71 ? 26.095 -0.155 -60.713 1.00 55.75 71 ASP A O 1
ATOM 545 N N . GLU A 1 72 ? 26.199 1.897 -59.839 1.00 55.19 72 GLU A N 1
ATOM 546 C CA . GLU A 1 72 ? 27.583 1.811 -59.357 1.00 55.19 72 GLU A CA 1
ATOM 547 C C . GLU A 1 72 ? 27.748 1.030 -58.032 1.00 55.19 72 GLU A C 1
ATOM 549 O O . GLU A 1 72 ? 28.870 0.645 -57.698 1.00 55.19 72 GLU A O 1
ATOM 554 N N . ASP A 1 73 ? 26.651 0.721 -57.331 1.00 52.72 73 ASP A N 1
ATOM 555 C CA . ASP A 1 73 ? 26.608 -0.048 -56.077 1.00 52.72 73 ASP A CA 1
ATOM 556 C C . ASP A 1 73 ? 26.435 -1.570 -56.299 1.00 52.72 73 ASP A C 1
ATOM 558 O O . ASP A 1 73 ? 26.207 -2.322 -55.347 1.00 52.72 73 ASP A O 1
ATOM 562 N N . ASP A 1 74 ? 26.567 -2.046 -57.546 1.00 52.19 74 ASP A N 1
ATOM 563 C CA . ASP A 1 74 ? 26.542 -3.474 -57.894 1.00 52.19 74 ASP A CA 1
ATOM 564 C C . ASP A 1 74 ? 27.629 -4.252 -57.121 1.00 52.19 74 ASP A C 1
ATOM 566 O O . ASP A 1 74 ? 28.776 -3.808 -56.994 1.00 52.19 74 ASP A O 1
ATOM 570 N N . ILE A 1 75 ? 27.273 -5.436 -56.612 1.00 42.38 75 ILE A N 1
ATOM 571 C CA . ILE A 1 75 ? 28.114 -6.301 -55.771 1.00 42.38 75 ILE A CA 1
ATOM 572 C C . ILE A 1 75 ? 29.437 -6.673 -56.453 1.00 42.38 75 ILE A C 1
ATOM 574 O O . ILE A 1 75 ? 30.448 -6.870 -55.771 1.00 42.38 75 ILE A O 1
ATOM 578 N N . ASP A 1 76 ? 29.441 -6.717 -57.787 1.00 44.41 76 ASP A N 1
ATOM 579 C CA . ASP A 1 76 ? 30.611 -7.036 -58.603 1.00 44.41 76 ASP A CA 1
ATOM 580 C C . ASP A 1 76 ? 31.614 -5.867 -58.699 1.00 44.41 76 ASP A C 1
ATOM 582 O O . ASP A 1 76 ? 32.808 -6.096 -58.922 1.00 44.41 76 ASP A O 1
ATOM 586 N N . THR A 1 77 ? 31.173 -4.620 -58.480 1.00 48.00 77 THR A N 1
ATOM 587 C CA . THR A 1 77 ? 32.013 -3.404 -58.518 1.00 48.00 77 THR A CA 1
ATOM 588 C C . THR A 1 77 ? 32.258 -2.769 -57.151 1.00 48.00 77 THR A C 1
ATOM 590 O O . THR A 1 77 ? 33.372 -2.307 -56.894 1.00 48.00 77 THR A O 1
ATOM 593 N N . ALA A 1 78 ? 31.263 -2.762 -56.266 1.00 47.22 78 ALA A N 1
ATOM 594 C CA . ALA A 1 78 ? 31.320 -2.134 -54.946 1.00 47.22 78 ALA A CA 1
ATOM 595 C C . ALA A 1 78 ? 31.690 -3.118 -53.818 1.00 47.22 78 ALA A C 1
ATOM 597 O O . ALA A 1 78 ? 32.104 -2.698 -52.733 1.00 47.22 78 ALA A O 1
ATOM 598 N N . GLY A 1 79 ? 31.609 -4.429 -54.076 1.00 36.41 79 GLY A N 1
ATOM 599 C CA . GLY A 1 79 ? 31.757 -5.465 -53.054 1.00 36.41 79 GLY A CA 1
ATOM 600 C C . GLY A 1 79 ? 30.514 -5.590 -52.157 1.00 36.41 79 GLY A C 1
ATOM 601 O O . GLY A 1 79 ? 29.500 -4.937 -52.395 1.00 36.41 79 GLY A O 1
ATOM 602 N N . PRO A 1 80 ? 30.541 -6.451 -51.121 1.00 39.06 80 PRO A N 1
ATOM 603 C CA . PRO A 1 80 ? 29.409 -6.603 -50.211 1.00 39.06 80 PRO A CA 1
ATOM 604 C C . PRO A 1 80 ? 29.092 -5.280 -49.501 1.00 39.06 80 PRO A C 1
ATOM 606 O O . PRO A 1 80 ? 29.964 -4.682 -48.869 1.00 39.06 80 PRO A O 1
ATOM 609 N N . MET A 1 81 ? 27.831 -4.849 -49.558 1.00 39.62 81 MET A N 1
ATOM 610 C CA . MET A 1 81 ? 27.350 -3.728 -48.755 1.00 39.62 81 MET A CA 1
ATOM 611 C C . MET A 1 81 ? 27.345 -4.114 -47.274 1.00 39.62 81 MET A C 1
ATOM 613 O O . MET A 1 81 ? 26.713 -5.090 -46.865 1.00 39.62 81 MET A O 1
ATOM 617 N N . PHE A 1 82 ? 28.041 -3.329 -46.454 1.00 37.22 82 PHE A N 1
ATOM 618 C CA . PHE A 1 82 ? 28.047 -3.491 -45.005 1.00 37.22 82 PHE A CA 1
ATOM 619 C C . PHE A 1 82 ? 27.136 -2.441 -44.373 1.00 37.22 82 PHE A C 1
ATOM 621 O O . PHE A 1 82 ? 27.498 -1.269 -44.279 1.00 37.22 82 PHE A O 1
ATOM 628 N N . ALA A 1 83 ? 25.972 -2.860 -43.879 1.00 38.25 83 ALA A N 1
ATOM 629 C CA . ALA A 1 83 ? 25.222 -2.049 -42.930 1.00 38.25 83 ALA A CA 1
ATOM 630 C C . ALA A 1 83 ? 25.957 -2.098 -41.584 1.00 38.25 83 ALA A C 1
ATOM 632 O O . ALA A 1 83 ? 26.009 -3.133 -40.919 1.00 38.25 83 ALA A O 1
ATOM 633 N N . SER A 1 84 ? 26.570 -0.983 -41.192 1.00 38.09 84 SER A N 1
ATOM 634 C CA . SER A 1 84 ? 27.199 -0.851 -39.885 1.00 38.09 84 SER A CA 1
ATOM 635 C C . SER A 1 84 ? 26.277 -0.064 -38.965 1.00 38.09 84 SER A C 1
ATOM 637 O O . SER A 1 84 ? 26.109 1.144 -39.120 1.00 38.09 84 SER A O 1
ATOM 639 N N . ILE A 1 85 ? 25.689 -0.750 -37.985 1.00 50.47 85 ILE A N 1
ATOM 640 C CA . ILE A 1 85 ? 25.014 -0.101 -36.859 1.00 50.47 85 ILE A CA 1
ATOM 641 C C . ILE A 1 85 ? 26.110 0.375 -35.900 1.00 50.47 85 ILE A C 1
ATOM 643 O O . ILE A 1 85 ? 26.403 -0.252 -34.885 1.00 50.47 85 ILE A O 1
ATOM 647 N N . ASN A 1 86 ? 26.794 1.456 -36.268 1.00 40.41 86 ASN A N 1
ATOM 648 C CA . ASN A 1 86 ? 27.775 2.091 -35.397 1.00 40.41 86 ASN A CA 1
ATOM 649 C C . ASN A 1 86 ? 27.051 3.013 -34.414 1.00 40.41 86 ASN A C 1
ATOM 651 O O . ASN A 1 86 ? 26.350 3.932 -34.827 1.00 40.41 86 ASN A O 1
ATOM 655 N N . GLY A 1 87 ? 27.254 2.788 -33.114 1.00 48.31 87 GLY A N 1
ATOM 656 C CA . GLY A 1 87 ? 26.817 3.702 -32.049 1.00 48.31 87 GLY A CA 1
ATOM 657 C C . GLY A 1 87 ? 25.643 3.224 -31.193 1.00 48.31 87 GLY A C 1
ATOM 658 O O . GLY A 1 87 ? 25.429 3.789 -30.124 1.00 48.31 87 GLY A O 1
ATOM 659 N N . PHE A 1 88 ? 24.948 2.153 -31.588 1.00 52.78 88 PHE A N 1
ATOM 660 C CA . PHE A 1 88 ? 23.858 1.569 -30.802 1.00 52.78 88 PHE A CA 1
ATOM 661 C C . PHE A 1 88 ? 24.294 0.237 -30.208 1.00 52.78 88 PHE A C 1
ATOM 663 O O . PHE A 1 88 ? 24.689 -0.672 -30.937 1.00 52.78 88 PHE A O 1
ATOM 670 N N . THR A 1 89 ? 24.213 0.111 -28.883 1.00 56.03 89 THR A N 1
ATOM 671 C CA . THR A 1 89 ? 24.362 -1.193 -28.237 1.00 56.03 89 THR A CA 1
ATOM 672 C C . THR A 1 89 ? 22.999 -1.658 -27.769 1.00 56.03 89 THR A C 1
ATOM 674 O O . THR A 1 89 ? 22.372 -1.028 -26.916 1.00 56.03 89 THR A O 1
ATOM 677 N N . PHE A 1 90 ? 22.555 -2.765 -28.351 1.00 57.06 90 PHE A N 1
ATOM 678 C CA . PHE A 1 90 ? 21.375 -3.482 -27.911 1.00 57.06 90 PHE A CA 1
ATOM 679 C C . PHE A 1 90 ? 21.673 -4.212 -26.602 1.00 57.06 90 PHE A C 1
ATOM 681 O O . PHE A 1 90 ? 22.664 -4.942 -26.525 1.00 57.06 90 PHE A O 1
ATOM 688 N N . GLN A 1 91 ? 20.828 -4.022 -25.589 1.00 61.72 91 GLN A N 1
ATOM 689 C CA . GLN A 1 91 ? 21.061 -4.590 -24.267 1.00 61.72 91 GLN A CA 1
ATOM 690 C C . GLN A 1 91 ? 19.809 -5.306 -23.746 1.00 61.72 91 GLN A C 1
ATOM 692 O O . GLN A 1 91 ? 18.797 -4.657 -23.477 1.00 61.72 91 GLN A O 1
ATOM 697 N N . PRO A 1 92 ? 19.846 -6.637 -23.557 1.00 64.06 92 PRO A N 1
ATOM 698 C CA . PRO A 1 92 ? 18.811 -7.317 -22.796 1.00 64.06 92 PRO A CA 1
ATOM 699 C C . PRO A 1 92 ? 19.010 -7.035 -21.305 1.00 64.06 92 PRO A C 1
ATOM 701 O O . PRO A 1 92 ? 20.120 -7.134 -20.787 1.00 64.06 92 PRO A O 1
ATOM 704 N N . GLY A 1 93 ? 17.939 -6.726 -20.582 1.00 65.81 93 GLY A N 1
ATOM 705 C CA . GLY A 1 93 ? 17.935 -6.673 -19.122 1.00 65.81 93 GLY A CA 1
ATOM 706 C C . GLY A 1 93 ? 16.897 -7.630 -18.549 1.00 65.81 93 GLY A C 1
ATOM 707 O O . GLY A 1 93 ? 15.791 -7.714 -19.068 1.00 65.81 93 GLY A O 1
ATOM 708 N N . LEU A 1 94 ? 17.216 -8.325 -17.457 1.00 69.31 94 LEU A N 1
ATOM 709 C CA . LEU A 1 94 ? 16.268 -9.226 -16.792 1.00 69.31 94 LEU A CA 1
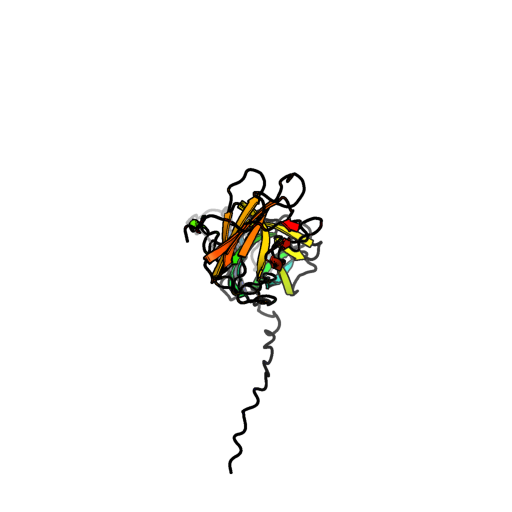ATOM 710 C C . LEU A 1 94 ? 15.604 -8.504 -15.621 1.00 69.31 94 LEU A C 1
ATOM 712 O O . LEU A 1 94 ? 16.288 -8.108 -14.678 1.00 69.31 94 LEU A O 1
ATOM 716 N N . LYS A 1 95 ? 14.283 -8.328 -15.663 1.00 82.88 95 LYS A N 1
ATOM 717 C CA . LYS A 1 95 ? 13.528 -7.586 -14.645 1.00 82.88 95 LYS A CA 1
ATOM 718 C C . LYS A 1 95 ? 12.661 -8.524 -13.815 1.00 82.88 95 LYS A C 1
ATOM 720 O O . LYS A 1 95 ? 11.916 -9.321 -14.367 1.00 82.88 95 LYS A O 1
ATOM 725 N N . SER A 1 96 ? 12.736 -8.426 -12.497 1.00 91.88 96 SER A N 1
ATOM 726 C CA . SER A 1 96 ? 11.796 -9.069 -11.570 1.00 91.88 96 SER A CA 1
ATOM 727 C C . SER A 1 96 ? 11.085 -8.008 -10.736 1.00 91.88 96 SER A C 1
ATOM 729 O O . SER A 1 96 ? 11.562 -6.878 -10.637 1.00 91.88 96 SER A O 1
ATOM 731 N N . VAL A 1 97 ? 10.012 -8.381 -10.047 1.00 96.06 97 VAL A N 1
ATOM 732 C CA . VAL A 1 97 ? 9.376 -7.540 -9.030 1.00 96.06 97 VAL A CA 1
ATOM 733 C C . VAL A 1 97 ? 9.483 -8.202 -7.666 1.00 96.06 97 VAL A C 1
ATOM 735 O O . VAL A 1 97 ? 9.259 -9.401 -7.545 1.00 96.06 97 VAL A O 1
ATOM 738 N N . GLN A 1 98 ? 9.829 -7.432 -6.640 1.00 97.69 98 GLN A N 1
ATOM 739 C CA . GLN A 1 98 ? 9.702 -7.806 -5.243 1.00 97.69 98 GLN A CA 1
ATOM 740 C C . GLN A 1 98 ? 8.446 -7.172 -4.653 1.00 97.69 98 GLN A C 1
ATOM 742 O O . GLN A 1 98 ? 8.315 -5.947 -4.641 1.00 97.69 98 GLN A O 1
ATOM 747 N N . ASN A 1 99 ? 7.573 -8.012 -4.107 1.00 97.94 99 ASN A N 1
ATOM 748 C CA . ASN A 1 99 ? 6.398 -7.575 -3.373 1.00 97.94 99 ASN A CA 1
ATOM 749 C C . ASN A 1 99 ? 6.771 -7.291 -1.907 1.00 97.94 99 ASN A C 1
ATOM 751 O O . ASN A 1 99 ? 7.230 -8.186 -1.197 1.00 97.94 99 ASN A O 1
ATOM 755 N N . LYS A 1 100 ? 6.594 -6.053 -1.436 1.00 97.81 100 LYS A N 1
ATOM 756 C CA . LYS A 1 100 ? 6.772 -5.677 -0.021 1.00 97.81 100 LYS A CA 1
ATOM 757 C C . LYS A 1 100 ? 5.457 -5.439 0.716 1.00 97.81 100 LYS A C 1
ATOM 759 O O . LYS A 1 100 ? 5.492 -5.108 1.898 1.00 97.81 100 LYS A O 1
ATOM 764 N N . PHE A 1 101 ? 4.316 -5.619 0.059 1.00 97.19 101 PHE A N 1
ATOM 765 C CA . PHE A 1 101 ? 3.029 -5.632 0.737 1.00 97.19 101 PHE A CA 1
ATOM 766 C C . PHE A 1 101 ? 2.928 -6.870 1.651 1.00 97.19 101 PHE A C 1
ATOM 768 O O . PHE A 1 101 ? 3.516 -7.912 1.355 1.00 97.19 101 PHE A O 1
ATOM 775 N N . PRO A 1 102 ? 2.147 -6.804 2.742 1.00 95.62 102 PRO A N 1
ATOM 776 C CA . PRO A 1 102 ? 1.840 -7.956 3.589 1.00 95.62 102 PRO A CA 1
ATOM 777 C C . PRO A 1 102 ? 0.790 -8.899 2.965 1.00 95.62 102 PRO A C 1
ATOM 779 O O . PRO A 1 102 ? 0.310 -9.808 3.639 1.00 95.62 102 PRO A O 1
ATOM 782 N N . TYR A 1 103 ? 0.433 -8.682 1.696 1.00 93.69 103 TYR A N 1
ATOM 783 C CA . TYR A 1 103 ? -0.562 -9.429 0.931 1.00 93.69 103 TYR A CA 1
ATOM 784 C C . TYR A 1 103 ? 0.035 -10.015 -0.340 1.00 93.69 103 TYR A C 1
ATOM 786 O O . TYR A 1 103 ? 0.982 -9.459 -0.896 1.00 93.69 103 TYR A O 1
ATOM 794 N N . ASP A 1 104 ? -0.579 -11.088 -0.834 1.00 94.88 104 ASP A N 1
ATOM 795 C CA . ASP A 1 104 ? -0.408 -11.506 -2.220 1.00 94.88 104 ASP A CA 1
ATOM 796 C C . ASP A 1 104 ? -0.801 -10.350 -3.151 1.00 94.88 104 ASP A C 1
ATOM 798 O O . ASP A 1 104 ? -1.885 -9.767 -3.028 1.00 94.88 104 ASP A O 1
ATOM 802 N N . ALA A 1 105 ? 0.085 -10.029 -4.089 1.00 96.50 105 ALA A N 1
ATOM 803 C CA . ALA A 1 105 ? -0.120 -8.967 -5.060 1.00 96.50 105 ALA A CA 1
ATOM 804 C C . ALA A 1 105 ? -0.060 -9.542 -6.471 1.00 96.50 105 ALA A C 1
ATOM 806 O O . ALA A 1 105 ? 0.917 -10.200 -6.832 1.00 96.50 105 ALA A O 1
ATOM 807 N N . ARG A 1 106 ? -1.069 -9.254 -7.298 1.00 97.56 106 ARG A N 1
ATOM 808 C CA . ARG A 1 106 ? -0.928 -9.420 -8.745 1.00 97.56 106 ARG A CA 1
ATOM 809 C C . ARG A 1 106 ? -0.278 -8.173 -9.315 1.00 97.56 106 ARG A C 1
ATOM 811 O O . ARG A 1 106 ? -0.809 -7.078 -9.142 1.00 97.56 106 ARG A O 1
ATOM 818 N N . ILE A 1 107 ? 0.869 -8.341 -9.967 1.00 97.44 107 ILE A N 1
ATOM 819 C CA . ILE A 1 107 ? 1.691 -7.217 -10.421 1.00 97.44 107 ILE A CA 1
ATOM 820 C C . ILE A 1 107 ? 1.892 -7.288 -11.930 1.00 97.44 107 ILE A C 1
ATOM 822 O O . ILE A 1 107 ? 2.273 -8.330 -12.470 1.00 97.44 107 ILE A O 1
ATOM 826 N N . ARG A 1 108 ? 1.672 -6.156 -12.599 1.00 97.25 108 ARG A N 1
ATOM 827 C CA . ARG A 1 108 ? 1.916 -5.973 -14.029 1.00 97.25 108 ARG A CA 1
ATOM 828 C C . ARG A 1 108 ? 2.927 -4.863 -14.249 1.00 97.25 108 ARG A C 1
ATOM 830 O O . ARG A 1 108 ? 2.794 -3.783 -13.679 1.00 97.25 108 ARG A O 1
ATOM 837 N N . LEU A 1 109 ? 3.920 -5.124 -15.088 1.00 96.56 109 LEU A N 1
ATOM 838 C CA . LEU A 1 109 ? 4.833 -4.097 -15.574 1.00 96.56 109 LEU A CA 1
ATOM 839 C C . LEU A 1 109 ? 4.544 -3.826 -17.042 1.00 96.56 109 LEU A C 1
ATOM 841 O O . LEU A 1 109 ? 4.371 -4.759 -17.825 1.00 96.56 109 LEU A O 1
ATOM 845 N N . PHE A 1 110 ? 4.520 -2.548 -17.389 1.00 96.00 110 PHE A N 1
ATOM 846 C CA . PHE A 1 110 ? 4.485 -2.068 -18.758 1.00 96.00 110 PHE A CA 1
ATOM 847 C C . PHE A 1 110 ? 5.779 -1.301 -18.986 1.00 96.00 110 PHE A C 1
ATOM 849 O O . PHE A 1 110 ? 6.168 -0.476 -18.151 1.00 96.00 110 PHE A O 1
ATOM 856 N N . HIS A 1 111 ? 6.436 -1.590 -20.097 1.00 94.38 111 HIS A N 1
ATOM 857 C CA . HIS A 1 111 ? 7.636 -0.906 -20.534 1.00 94.38 111 HIS A CA 1
ATOM 858 C C . HIS A 1 111 ? 7.428 -0.411 -21.954 1.00 94.38 111 HIS A C 1
ATOM 860 O O . HIS A 1 111 ? 7.058 -1.176 -22.846 1.00 94.38 111 HIS A O 1
ATOM 866 N N . HIS A 1 112 ? 7.655 0.880 -22.123 1.00 92.31 112 HIS A N 1
ATOM 867 C CA . HIS A 1 112 ? 7.528 1.587 -23.378 1.00 92.31 112 HIS A CA 1
ATOM 868 C C . HIS A 1 112 ? 8.857 2.278 -23.649 1.00 92.31 112 HIS A C 1
ATOM 870 O O . HIS A 1 112 ? 9.264 3.167 -22.902 1.00 92.31 112 HIS A O 1
ATOM 876 N N . TYR A 1 113 ? 9.560 1.833 -24.679 1.00 86.69 113 TYR A N 1
ATOM 877 C CA . TYR A 1 113 ? 10.799 2.458 -25.111 1.00 86.69 113 TYR A CA 1
ATOM 878 C C . TYR A 1 113 ? 10.468 3.388 -26.273 1.00 86.69 113 TYR A C 1
ATOM 880 O O . TYR A 1 113 ? 10.157 2.876 -27.335 1.00 86.69 113 TYR A O 1
ATOM 888 N N . SER A 1 114 ? 10.512 4.712 -26.089 1.00 85.69 114 SER A N 1
ATOM 889 C CA . SER A 1 114 ? 10.283 5.710 -27.161 1.00 85.69 114 SER A CA 1
ATOM 890 C C . SER A 1 114 ? 9.141 5.333 -28.131 1.00 85.69 114 SER A C 1
ATOM 892 O O . SER A 1 114 ? 8.068 4.964 -27.689 1.00 85.69 114 SER A O 1
ATOM 894 N N . ASP A 1 115 ? 9.344 5.363 -29.448 1.00 78.62 115 ASP A N 1
ATOM 895 C CA . ASP A 1 115 ? 8.306 5.049 -30.443 1.00 78.62 115 ASP A CA 1
ATOM 896 C C . ASP A 1 115 ? 7.994 3.541 -30.609 1.00 78.62 115 ASP A C 1
ATOM 898 O O . ASP A 1 115 ? 7.256 3.147 -31.519 1.00 78.62 115 ASP A O 1
ATOM 902 N N . TYR A 1 116 ? 8.546 2.667 -29.761 1.00 77.06 116 TYR A N 1
ATOM 903 C CA . TYR A 1 116 ? 8.333 1.223 -29.861 1.00 77.06 116 TYR A CA 1
ATOM 904 C C . TYR A 1 116 ? 7.035 0.785 -29.161 1.00 77.06 116 TYR A C 1
ATOM 906 O O . TYR A 1 116 ? 6.592 1.415 -28.199 1.00 77.06 116 TYR A O 1
ATOM 914 N N . PRO A 1 117 ? 6.402 -0.317 -29.614 1.00 81.50 117 PRO A N 1
ATOM 915 C CA . PRO A 1 117 ? 5.202 -0.837 -28.971 1.00 81.50 117 PRO A CA 1
ATOM 916 C C . PRO A 1 117 ? 5.420 -1.185 -27.498 1.00 81.50 117 PRO A C 1
ATOM 918 O O . PRO A 1 117 ? 6.473 -1.699 -27.117 1.00 81.50 117 PRO A O 1
ATOM 921 N N . ASP A 1 118 ? 4.378 -0.989 -26.693 1.00 87.12 118 ASP A N 1
ATOM 922 C CA . ASP A 1 118 ? 4.383 -1.374 -25.285 1.00 87.12 118 ASP A CA 1
ATOM 923 C C . ASP A 1 118 ? 4.662 -2.869 -25.130 1.00 87.12 118 ASP A C 1
ATOM 925 O O . ASP A 1 118 ? 3.978 -3.728 -25.698 1.00 87.12 118 ASP A O 1
ATOM 929 N N . SER A 1 119 ? 5.630 -3.180 -24.279 1.00 87.31 119 SER A N 1
ATOM 930 C CA . SER A 1 119 ? 5.850 -4.524 -23.777 1.00 87.31 119 SER A CA 1
ATOM 931 C C . SER A 1 119 ? 5.212 -4.646 -22.393 1.00 87.31 119 SER A C 1
ATOM 933 O O . SER A 1 119 ? 5.287 -3.738 -21.564 1.00 87.31 119 SER A O 1
ATOM 935 N N . ILE A 1 120 ? 4.515 -5.756 -22.148 1.00 93.38 120 ILE A N 1
ATOM 936 C CA . ILE A 1 120 ? 3.739 -5.959 -20.922 1.00 93.38 120 ILE A CA 1
ATOM 937 C C . ILE A 1 120 ? 4.057 -7.337 -20.370 1.00 93.38 120 ILE A C 1
ATOM 939 O O . ILE A 1 120 ? 3.989 -8.326 -21.100 1.00 93.38 120 ILE A O 1
ATOM 943 N N . ASN A 1 121 ? 4.318 -7.413 -19.069 1.00 94.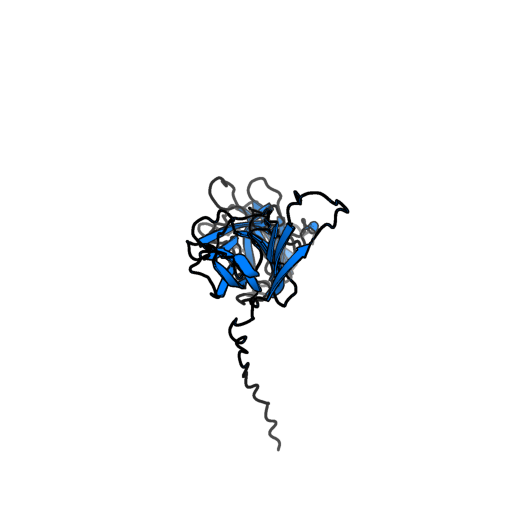00 121 ASN A N 1
ATOM 944 C CA . ASN A 1 121 ? 4.389 -8.683 -18.366 1.00 94.00 121 ASN A CA 1
ATOM 945 C C . ASN A 1 121 ? 3.492 -8.695 -17.131 1.00 94.00 121 ASN A C 1
ATOM 947 O O . ASN A 1 121 ? 3.552 -7.804 -16.283 1.00 94.00 121 ASN A O 1
ATOM 951 N N . ASP A 1 122 ? 2.680 -9.744 -17.031 1.00 96.12 122 ASP A N 1
ATOM 952 C CA . ASP A 1 122 ? 1.865 -10.060 -15.863 1.00 96.12 122 ASP A CA 1
ATOM 953 C C . ASP A 1 122 ? 2.555 -11.174 -15.080 1.00 96.12 122 ASP A C 1
ATOM 955 O O . ASP A 1 122 ? 2.680 -12.302 -15.557 1.00 96.12 122 ASP A O 1
ATOM 959 N N . PHE A 1 123 ? 3.031 -10.854 -13.879 1.00 92.69 123 PHE A N 1
ATOM 960 C CA . PHE A 1 123 ? 3.757 -11.806 -13.041 1.00 92.69 123 PHE A CA 1
ATOM 961 C C . PHE A 1 123 ? 2.827 -12.763 -12.284 1.00 92.69 123 PHE A C 1
ATOM 963 O O . PHE A 1 123 ? 3.306 -13.613 -11.531 1.00 92.69 123 PHE A O 1
ATOM 970 N N . GLY A 1 124 ? 1.506 -12.644 -12.463 1.00 93.19 124 GLY A N 1
ATOM 971 C CA . GLY A 1 124 ? 0.536 -13.356 -11.646 1.00 93.19 124 GLY A CA 1
ATOM 972 C C . GLY A 1 124 ? 0.646 -1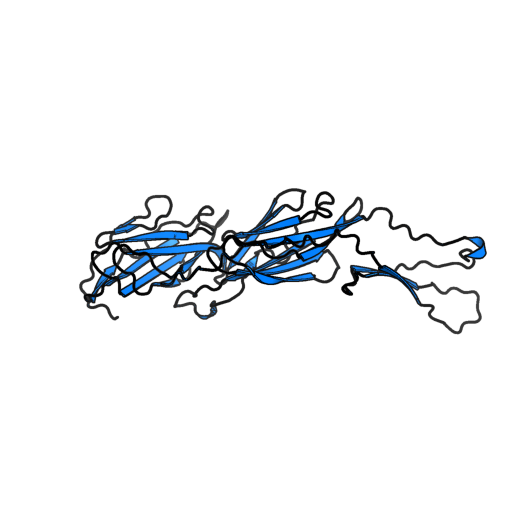2.935 -10.181 1.00 93.19 124 GLY A C 1
ATOM 973 O O . GLY A 1 124 ? 1.025 -11.807 -9.877 1.00 93.19 124 GLY A O 1
ATOM 974 N N . SER A 1 125 ? 0.290 -13.842 -9.271 1.00 95.44 125 SER A N 1
ATOM 975 C CA . SER A 1 125 ? 0.351 -13.596 -7.828 1.00 95.44 125 SER A CA 1
ATOM 976 C C . SER A 1 125 ? 1.784 -13.720 -7.308 1.00 95.44 125 SER A C 1
ATOM 978 O O . SER A 1 125 ? 2.394 -14.782 -7.431 1.00 95.44 125 SER A O 1
ATOM 980 N N . VAL A 1 126 ? 2.296 -12.662 -6.683 1.00 96.88 126 VAL A N 1
ATOM 981 C CA . VAL A 1 126 ? 3.595 -12.622 -5.999 1.00 96.88 126 VAL A CA 1
ATOM 982 C C . VAL A 1 126 ? 3.339 -12.523 -4.497 1.00 96.88 126 VAL A C 1
ATOM 984 O O . VAL A 1 126 ? 2.662 -11.594 -4.054 1.00 96.88 126 VAL A O 1
ATOM 987 N N . GLY A 1 127 ? 3.858 -13.473 -3.717 1.00 96.88 127 GLY A N 1
ATOM 988 C CA . GLY A 1 127 ? 3.623 -13.542 -2.273 1.00 96.88 127 GLY A CA 1
ATOM 989 C C . GLY A 1 127 ? 4.296 -12.418 -1.471 1.00 96.88 127 GLY A C 1
ATOM 990 O O . GLY A 1 127 ? 5.205 -11.756 -1.984 1.00 96.88 127 GLY A O 1
ATOM 991 N N . PRO A 1 128 ? 3.885 -12.180 -0.212 1.00 96.44 128 PRO A N 1
ATOM 992 C CA . PRO A 1 128 ? 4.518 -11.197 0.665 1.00 96.44 128 PRO A CA 1
ATOM 993 C C . PRO A 1 128 ? 6.023 -11.446 0.833 1.00 96.44 128 PRO A C 1
ATOM 995 O O . PRO A 1 128 ? 6.444 -12.497 1.308 1.00 96.44 128 PRO A O 1
ATOM 998 N N . GLY A 1 129 ? 6.850 -10.463 0.474 1.00 96.62 129 GLY A N 1
ATOM 999 C CA . GLY A 1 129 ? 8.313 -10.540 0.555 1.00 96.62 129 GLY A CA 1
ATOM 1000 C C . GLY A 1 129 ? 8.992 -11.253 -0.621 1.00 96.62 129 GLY A C 1
ATOM 1001 O O . GLY A 1 129 ? 10.206 -11.071 -0.807 1.00 96.62 129 GLY A O 1
ATOM 1002 N N . ASP A 1 130 ? 8.229 -11.998 -1.424 1.00 97.50 130 ASP A N 1
ATOM 1003 C CA . ASP A 1 130 ? 8.730 -12.798 -2.538 1.00 97.50 130 ASP A CA 1
ATOM 1004 C C . ASP A 1 130 ? 9.155 -11.942 -3.734 1.00 97.50 130 ASP A C 1
ATOM 1006 O O . ASP A 1 130 ? 8.813 -10.761 -3.872 1.00 97.50 130 ASP A O 1
ATOM 1010 N N . LYS A 1 131 ? 9.919 -12.577 -4.628 1.00 96.25 131 LYS A N 1
ATOM 1011 C CA . LYS A 1 131 ? 10.265 -12.046 -5.945 1.00 96.25 131 LYS A CA 1
ATOM 1012 C C . LYS A 1 131 ? 9.580 -12.859 -7.036 1.00 96.25 131 LYS A C 1
ATOM 1014 O O . LYS A 1 131 ? 9.520 -14.083 -6.953 1.00 96.25 131 LYS A O 1
ATOM 1019 N N . SER A 1 132 ? 9.112 -12.178 -8.072 1.00 95.25 132 SER A N 1
ATOM 1020 C CA . SER A 1 132 ? 8.589 -12.809 -9.278 1.00 95.25 132 SER A CA 1
ATOM 1021 C C . SER A 1 132 ? 9.694 -13.474 -10.110 1.00 95.25 132 SER A C 1
ATOM 1023 O O . SER A 1 132 ? 10.891 -13.318 -9.851 1.00 95.25 132 SER A O 1
ATOM 1025 N N . THR A 1 133 ? 9.287 -14.174 -11.170 1.00 88.00 133 THR A N 1
ATOM 1026 C CA . THR A 1 133 ? 10.191 -14.592 -12.248 1.00 88.00 133 THR A CA 1
ATOM 1027 C C . THR A 1 133 ? 10.786 -13.386 -12.980 1.00 88.00 133 THR A C 1
ATOM 1029 O O . THR A 1 133 ? 10.316 -12.255 -12.835 1.00 88.00 133 THR A O 1
ATOM 1032 N N . PHE A 1 134 ? 11.830 -13.631 -13.775 1.00 85.56 134 PHE A N 1
ATOM 1033 C CA . PHE A 1 134 ? 12.428 -12.604 -14.624 1.00 85.56 134 PHE A CA 1
ATOM 1034 C C . PHE A 1 134 ? 11.657 -12.429 -15.934 1.00 85.56 134 PHE A C 1
ATOM 1036 O O . PHE A 1 134 ? 11.216 -13.403 -16.539 1.00 85.56 134 PHE A O 1
ATOM 1043 N N . TRP A 1 135 ? 11.572 -11.181 -16.378 1.00 86.06 135 TRP A N 1
ATOM 1044 C CA . TRP A 1 135 ? 11.048 -10.745 -17.662 1.00 86.06 135 TRP A CA 1
ATOM 1045 C C . TRP A 1 135 ? 12.170 -10.047 -18.446 1.00 86.06 135 TRP A C 1
ATOM 1047 O O . TRP A 1 135 ? 12.765 -9.102 -17.914 1.00 86.06 135 TRP A O 1
ATOM 1057 N N . PRO A 1 136 ? 12.530 -10.515 -19.655 1.00 80.31 136 PRO A N 1
ATOM 1058 C CA . PRO A 1 136 ? 13.472 -9.800 -20.505 1.00 80.31 136 PRO A CA 1
ATOM 1059 C C . PRO A 1 136 ? 12.853 -8.495 -21.012 1.00 80.31 136 PRO A C 1
ATOM 1061 O O . PRO A 1 136 ? 11.748 -8.483 -21.544 1.00 80.31 136 PRO A O 1
ATOM 1064 N N . VAL A 1 137 ? 13.597 -7.406 -20.852 1.00 81.94 137 VAL A N 1
ATOM 1065 C CA . VAL A 1 137 ? 13.271 -6.082 -21.380 1.00 81.94 137 VAL A CA 1
ATOM 1066 C C . VAL A 1 137 ? 14.421 -5.604 -22.250 1.00 81.94 137 VAL A C 1
ATOM 1068 O O . VAL A 1 137 ? 15.590 -5.859 -21.948 1.00 81.94 137 VAL A O 1
ATOM 1071 N N . TYR A 1 138 ? 14.076 -4.904 -23.319 1.00 79.38 138 TYR A N 1
ATOM 1072 C CA . TYR A 1 138 ? 14.987 -4.526 -24.379 1.00 79.38 138 TYR A CA 1
ATOM 1073 C C . TYR A 1 138 ? 15.019 -3.012 -24.545 1.00 79.38 138 TYR A C 1
ATOM 1075 O O . TYR A 1 138 ? 13.974 -2.371 -24.542 1.00 79.38 138 TYR A O 1
ATOM 1083 N N . TYR A 1 139 ? 16.219 -2.457 -24.688 1.00 82.12 139 TYR A N 1
ATOM 1084 C CA . TYR A 1 139 ? 16.448 -1.019 -24.809 1.00 82.12 139 TYR A CA 1
ATOM 1085 C C . TYR A 1 139 ? 17.736 -0.758 -25.598 1.00 82.12 139 TYR A C 1
ATOM 1087 O O . TYR A 1 139 ? 18.594 -1.647 -25.720 1.00 82.12 139 TYR A O 1
ATOM 1095 N N . LEU A 1 140 ? 17.882 0.453 -26.142 1.00 81.38 140 LEU A N 1
ATOM 1096 C CA . LEU A 1 140 ? 19.146 0.909 -26.722 1.00 81.38 140 LEU A CA 1
ATOM 1097 C C . LEU A 1 140 ? 19.875 1.808 -25.729 1.00 81.38 140 LEU A C 1
ATOM 1099 O O . LEU A 1 140 ? 19.276 2.554 -24.961 1.00 81.38 140 LEU A O 1
ATOM 1103 N N . SER A 1 141 ? 21.200 1.737 -25.771 1.00 78.56 141 SER A N 1
ATOM 1104 C CA . SER A 1 141 ? 22.086 2.643 -25.047 1.00 78.56 141 SER A CA 1
ATOM 1105 C C . SER A 1 141 ? 23.275 3.017 -25.933 1.00 78.56 141 SER A C 1
ATOM 1107 O O . SER A 1 141 ? 23.607 2.301 -26.884 1.00 78.56 141 SER A O 1
ATOM 1109 N N . GLY A 1 142 ? 23.930 4.137 -25.622 1.00 75.06 142 GLY A N 1
ATOM 1110 C CA . GLY A 1 142 ? 25.085 4.635 -26.373 1.00 75.06 142 GLY A CA 1
ATOM 1111 C C . GLY A 1 142 ? 25.013 6.132 -26.662 1.00 75.06 142 GLY A C 1
ATOM 1112 O O . GLY A 1 142 ? 24.016 6.799 -26.378 1.00 75.06 142 GLY A O 1
ATOM 1113 N N . ALA A 1 143 ? 26.106 6.671 -27.205 1.00 72.38 143 ALA A N 1
ATOM 1114 C CA . ALA A 1 143 ? 26.175 8.070 -27.609 1.00 72.38 143 ALA A CA 1
ATOM 1115 C C . ALA A 1 143 ? 25.289 8.312 -28.841 1.00 72.38 143 ALA A C 1
ATOM 1117 O O . ALA A 1 143 ? 25.414 7.603 -29.835 1.00 72.38 143 ALA A O 1
ATOM 1118 N N . GLY A 1 144 ? 24.436 9.338 -28.783 1.00 71.69 144 GLY A N 1
ATOM 1119 C CA . GLY A 1 144 ? 23.589 9.749 -29.907 1.00 71.69 144 GLY A CA 1
ATOM 1120 C C . GLY A 1 144 ? 22.176 9.160 -29.921 1.00 71.69 144 GLY A C 1
ATOM 1121 O O . GLY A 1 144 ? 21.407 9.539 -30.797 1.00 71.69 144 GLY A O 1
ATOM 1122 N N . HIS A 1 145 ? 21.811 8.302 -28.961 1.00 73.75 145 HIS A N 1
ATOM 1123 C CA . HIS A 1 145 ? 20.407 7.929 -28.758 1.00 73.75 145 HIS A CA 1
ATOM 1124 C C . HIS A 1 145 ? 19.686 8.993 -27.914 1.00 73.75 145 HIS A C 1
ATOM 1126 O O . HIS A 1 145 ? 20.271 9.558 -26.987 1.00 73.75 145 HIS A O 1
ATOM 1132 N N . THR A 1 146 ? 18.433 9.276 -28.265 1.00 81.00 146 THR A N 1
ATOM 1133 C CA . THR A 1 146 ? 17.540 10.205 -27.545 1.00 81.00 146 THR A CA 1
ATOM 1134 C C . THR A 1 146 ? 16.292 9.515 -27.001 1.00 81.00 146 THR A C 1
ATOM 1136 O O . THR A 1 146 ? 15.443 10.174 -26.410 1.00 81.00 146 THR A O 1
ATOM 1139 N N . ASP A 1 147 ? 16.167 8.215 -27.254 1.00 85.56 147 ASP A N 1
ATOM 1140 C CA . ASP A 1 147 ? 15.036 7.393 -26.845 1.00 85.56 147 ASP A CA 1
ATOM 1141 C C . ASP A 1 147 ? 15.065 7.138 -25.336 1.00 85.56 147 ASP A C 1
ATOM 1143 O O . ASP A 1 147 ? 16.132 7.009 -24.740 1.00 85.56 147 ASP A O 1
ATOM 1147 N N . THR A 1 148 ? 13.893 7.043 -24.715 1.00 90.62 148 THR A N 1
ATOM 1148 C CA . THR A 1 148 ? 13.764 6.932 -23.259 1.00 90.62 148 THR A CA 1
ATOM 1149 C C . THR A 1 148 ? 12.905 5.743 -22.848 1.00 90.62 148 THR A C 1
ATOM 1151 O O . THR A 1 148 ? 11.911 5.419 -23.500 1.00 90.62 148 THR A O 1
ATOM 1154 N N . ASP A 1 149 ? 13.272 5.098 -21.738 1.00 93.25 149 ASP A N 1
ATOM 1155 C CA . ASP A 1 149 ? 12.488 4.026 -21.124 1.00 93.25 149 ASP A CA 1
ATOM 1156 C C . ASP A 1 149 ? 11.397 4.597 -20.214 1.00 93.25 149 ASP A C 1
ATOM 1158 O O . ASP A 1 149 ? 11.682 5.239 -19.198 1.00 93.25 149 ASP A O 1
ATOM 1162 N N . HIS A 1 150 ? 10.142 4.300 -20.533 1.00 95.75 150 HIS A N 1
ATOM 1163 C CA . HIS A 1 150 ? 8.977 4.648 -19.734 1.00 95.75 150 HIS A CA 1
ATOM 1164 C C . HIS A 1 150 ? 8.369 3.413 -19.084 1.00 95.75 150 HIS A C 1
ATOM 1166 O O . HIS A 1 150 ? 8.253 2.350 -19.695 1.00 95.75 150 HIS A O 1
ATOM 1172 N N . TRP A 1 151 ? 7.943 3.578 -17.837 1.00 96.75 151 TRP A N 1
ATOM 1173 C CA . TRP A 1 151 ? 7.420 2.502 -17.017 1.00 96.75 151 TRP A CA 1
ATOM 1174 C C . TRP A 1 151 ? 6.049 2.843 -16.463 1.00 96.75 151 TRP A C 1
ATOM 1176 O O . TRP A 1 151 ? 5.792 3.960 -16.002 1.00 96.75 151 TRP A O 1
ATOM 1186 N N . LYS A 1 152 ? 5.201 1.819 -16.445 1.00 97.00 152 LYS A N 1
ATOM 1187 C CA . LYS A 1 152 ? 3.959 1.789 -15.684 1.00 97.00 152 LYS A CA 1
ATOM 1188 C C . LYS A 1 152 ? 3.942 0.524 -14.845 1.00 97.00 152 LYS A C 1
ATOM 1190 O O . LYS A 1 152 ? 4.251 -0.561 -15.337 1.00 97.00 152 LYS A O 1
ATOM 1195 N N . VAL A 1 153 ? 3.556 0.652 -13.586 1.00 97.62 153 VAL A N 1
ATOM 1196 C CA . VAL A 1 153 ? 3.461 -0.458 -12.638 1.00 97.62 153 VAL A CA 1
ATOM 1197 C C . VAL A 1 153 ? 2.021 -0.548 -12.166 1.00 97.62 153 VAL A C 1
ATOM 1199 O O . VAL A 1 153 ? 1.515 0.393 -11.564 1.00 97.62 153 VAL A O 1
ATOM 1202 N N . GLY A 1 154 ? 1.359 -1.660 -12.477 1.00 97.88 154 GLY A N 1
ATOM 1203 C CA . GLY A 1 154 ? 0.022 -1.995 -11.997 1.00 97.88 154 GLY A CA 1
ATOM 1204 C C . GLY A 1 154 ? 0.098 -2.984 -10.842 1.00 97.88 154 GLY A C 1
ATOM 1205 O O . GLY A 1 154 ? 0.798 -3.993 -10.935 1.00 97.88 154 GLY A O 1
ATOM 1206 N N . VAL A 1 155 ? -0.615 -2.699 -9.756 1.00 98.00 155 VAL A N 1
ATOM 1207 C CA . VAL A 1 155 ? -0.707 -3.563 -8.577 1.00 98.00 155 VAL A CA 1
ATOM 1208 C C . VAL A 1 155 ? -2.169 -3.811 -8.249 1.00 98.00 155 VAL A C 1
ATOM 1210 O O . VAL A 1 155 ? -2.977 -2.891 -8.155 1.00 98.00 155 VAL A O 1
ATOM 1213 N N . ASN A 1 156 ? -2.510 -5.074 -8.040 1.00 97.31 156 ASN A N 1
ATOM 1214 C CA . ASN A 1 156 ? -3.803 -5.493 -7.538 1.00 97.31 156 ASN A CA 1
ATOM 1215 C C . ASN A 1 156 ? -3.604 -6.299 -6.255 1.00 97.31 156 ASN A C 1
ATOM 1217 O O . ASN A 1 156 ? -3.032 -7.390 -6.282 1.00 97.31 156 ASN A O 1
ATOM 1221 N N . LEU A 1 157 ? -4.058 -5.740 -5.134 1.00 95.12 157 LEU A N 1
ATOM 1222 C CA . LEU A 1 157 ? -4.012 -6.399 -3.833 1.00 95.12 157 LEU A CA 1
ATOM 1223 C C . LEU A 1 157 ? -5.340 -7.099 -3.565 1.00 95.12 157 LEU A C 1
ATOM 1225 O O . LEU A 1 157 ? -6.412 -6.546 -3.816 1.00 95.12 157 LEU A O 1
ATOM 1229 N N . ARG A 1 158 ? -5.271 -8.311 -3.016 1.00 87.00 158 ARG A N 1
ATOM 1230 C CA . ARG A 1 158 ? -6.459 -9.044 -2.575 1.00 87.00 158 ARG A CA 1
ATOM 1231 C C . ARG A 1 158 ? -6.848 -8.617 -1.159 1.00 87.00 158 ARG A C 1
ATOM 1233 O O . ARG A 1 158 ? -6.681 -9.381 -0.213 1.00 87.00 158 ARG A O 1
ATOM 1240 N N . VAL A 1 159 ? -7.331 -7.385 -1.047 1.00 89.62 159 VAL A N 1
ATOM 1241 C CA . VAL A 1 159 ? -7.812 -6.781 0.201 1.00 89.62 159 VAL A CA 1
ATOM 1242 C C . VAL A 1 159 ? -9.293 -6.462 0.100 1.00 89.62 159 VAL A C 1
ATOM 1244 O O . VAL A 1 159 ? -9.793 -6.150 -0.988 1.00 89.62 159 VAL A O 1
ATOM 1247 N N . ASP A 1 160 ? -9.982 -6.537 1.232 1.00 90.88 160 ASP A N 1
ATOM 1248 C CA . ASP A 1 160 ? -11.361 -6.082 1.317 1.00 90.88 160 ASP A CA 1
ATOM 1249 C C . ASP A 1 160 ? -11.394 -4.543 1.258 1.00 90.88 160 ASP A C 1
ATOM 1251 O O . ASP A 1 160 ? -10.523 -3.876 1.824 1.00 90.88 160 ASP A O 1
ATOM 1255 N N . PRO A 1 161 ? -12.335 -3.948 0.504 1.00 92.81 161 PRO A N 1
ATOM 1256 C CA . PRO A 1 161 ? -12.477 -2.499 0.452 1.00 92.81 161 PRO A CA 1
ATOM 1257 C C . PRO A 1 161 ? -13.113 -1.971 1.748 1.00 92.81 161 PRO A C 1
ATOM 1259 O O . PRO A 1 161 ? -13.774 -2.731 2.464 1.00 92.81 161 PRO A O 1
ATOM 1262 N N . PRO A 1 162 ? -13.068 -0.648 1.993 1.00 95.31 162 PRO A N 1
ATOM 1263 C CA . PRO A 1 162 ? -13.933 -0.045 2.997 1.00 95.31 162 PRO A CA 1
ATOM 1264 C C . PRO A 1 162 ? -15.396 -0.428 2.741 1.00 95.31 162 PRO A C 1
ATOM 1266 O O . PRO A 1 162 ? -15.871 -0.423 1.600 1.00 95.31 162 PRO A O 1
ATOM 1269 N N . ARG A 1 163 ? -16.149 -0.708 3.806 1.00 94.62 163 ARG A N 1
ATOM 1270 C CA . ARG A 1 163 ? -17.547 -1.166 3.754 1.00 94.62 163 ARG A CA 1
ATOM 1271 C C . ARG A 1 163 ? -18.450 -0.222 2.965 1.00 94.62 163 ARG A C 1
ATOM 1273 O O . ARG A 1 163 ? -19.409 -0.648 2.327 1.00 94.62 163 ARG A O 1
ATOM 1280 N N . ASN A 1 164 ? -18.149 1.070 3.010 1.00 94.44 164 ASN A N 1
ATOM 1281 C CA . ASN A 1 164 ? -18.886 2.110 2.308 1.00 94.44 164 ASN A CA 1
ATOM 1282 C C . ASN A 1 164 ? -18.293 2.472 0.931 1.00 94.44 164 ASN A C 1
ATOM 1284 O O . ASN A 1 164 ? -18.718 3.468 0.348 1.00 94.44 164 ASN A O 1
ATOM 1288 N N . GLN A 1 165 ? -17.343 1.685 0.410 1.00 94.56 165 GLN A N 1
ATOM 1289 C CA . GLN A 1 165 ? -16.687 1.848 -0.896 1.00 94.56 165 GLN A CA 1
ATOM 1290 C C . GLN A 1 165 ? -16.501 0.499 -1.624 1.00 94.56 165 GLN A C 1
ATOM 1292 O O . GLN A 1 165 ? -15.448 0.205 -2.187 1.00 94.56 165 GLN A O 1
ATOM 1297 N N . THR A 1 166 ? -17.520 -0.363 -1.638 1.00 92.31 166 THR A N 1
ATOM 1298 C CA . THR A 1 166 ? -17.427 -1.701 -2.266 1.00 92.31 166 THR A CA 1
ATOM 1299 C C . THR A 1 166 ? -17.031 -1.684 -3.749 1.00 92.31 166 THR A C 1
ATOM 1301 O O . THR A 1 166 ? -16.499 -2.663 -4.266 1.00 92.31 166 THR A O 1
ATOM 1304 N N . GLU A 1 167 ? -17.233 -0.563 -4.443 1.00 92.12 167 GLU A N 1
ATOM 1305 C CA . GLU A 1 167 ? -16.850 -0.361 -5.835 1.00 92.12 167 GLU A CA 1
ATOM 1306 C C . GLU A 1 167 ? -15.337 -0.385 -6.077 1.00 92.12 167 GLU A C 1
ATOM 1308 O O . GLU A 1 167 ? -14.932 -0.444 -7.240 1.00 92.12 167 GLU A O 1
ATOM 1313 N N . VAL A 1 168 ? -14.495 -0.297 -5.039 1.00 91.38 168 VAL A N 1
ATOM 1314 C CA . VAL A 1 168 ? -13.031 -0.405 -5.180 1.00 91.38 168 VAL A CA 1
ATOM 1315 C C . VAL A 1 168 ? -12.477 -1.805 -4.909 1.00 91.38 168 VAL A C 1
ATOM 1317 O O . VAL A 1 168 ? -11.279 -2.020 -5.085 1.00 91.38 168 VAL A O 1
ATOM 1320 N N . ALA A 1 169 ? -13.336 -2.772 -4.564 1.00 90.12 169 ALA A N 1
ATOM 1321 C CA . ALA A 1 169 ? -12.939 -4.157 -4.314 1.00 90.12 169 ALA A CA 1
ATOM 1322 C C . ALA A 1 169 ? -12.138 -4.736 -5.486 1.00 90.12 169 ALA A C 1
ATOM 1324 O O . ALA A 1 169 ? -12.621 -4.779 -6.621 1.00 90.12 169 ALA A O 1
ATOM 1325 N N . GLY A 1 170 ? -10.917 -5.201 -5.209 1.00 88.62 170 GLY A N 1
ATOM 1326 C CA . GLY A 1 170 ? -10.069 -5.840 -6.213 1.00 88.62 170 GLY A CA 1
ATOM 1327 C C . GLY A 1 170 ? -9.763 -4.958 -7.425 1.00 88.62 170 GLY A C 1
ATOM 1328 O O . GLY A 1 170 ? -9.447 -5.500 -8.486 1.00 88.62 170 GLY A O 1
ATOM 1329 N N . LYS A 1 171 ? -9.846 -3.624 -7.309 1.00 94.88 171 LYS A N 1
ATOM 1330 C CA . LYS A 1 171 ? -9.346 -2.725 -8.351 1.00 94.88 171 LYS A CA 1
ATOM 1331 C C . LYS A 1 171 ? -7.826 -2.733 -8.357 1.00 94.88 171 LYS A C 1
ATOM 1333 O O . LYS A 1 171 ? -7.169 -2.721 -7.321 1.00 94.88 171 LYS A O 1
ATOM 1338 N N . GLU A 1 172 ? -7.262 -2.788 -9.551 1.00 96.19 172 GLU A N 1
ATOM 1339 C CA . GLU A 1 172 ? -5.846 -2.510 -9.740 1.00 96.19 172 GLU A CA 1
ATOM 1340 C C . GLU A 1 172 ? -5.610 -1.001 -9.647 1.00 96.19 172 GLU A C 1
ATOM 1342 O O . GLU A 1 172 ? -6.441 -0.204 -10.091 1.00 96.19 172 GLU A O 1
ATOM 1347 N N . PHE A 1 173 ? -4.470 -0.626 -9.088 1.00 96.94 173 PHE A N 1
ATOM 1348 C CA . PHE A 1 173 ? -3.986 0.741 -9.040 1.00 96.94 173 PHE A CA 1
ATOM 1349 C C . PHE A 1 173 ? -2.608 0.842 -9.685 1.00 96.94 173 PHE A C 1
ATOM 1351 O O . PHE A 1 173 ? -1.909 -0.158 -9.857 1.00 96.94 173 PHE A O 1
ATOM 1358 N N . PHE A 1 174 ? -2.237 2.056 -10.078 1.00 97.88 174 PHE A N 1
ATOM 1359 C CA . PHE A 1 174 ? -1.025 2.312 -10.850 1.00 97.88 174 PHE A CA 1
ATOM 1360 C C . PHE A 1 174 ? -0.149 3.342 -10.166 1.00 97.88 174 PHE A C 1
ATOM 1362 O O . PHE A 1 174 ? -0.593 4.041 -9.256 1.00 97.88 174 PHE A O 1
ATOM 1369 N N . ASN A 1 175 ? 1.097 3.448 -10.607 1.00 97.69 175 ASN A N 1
ATOM 1370 C CA . ASN A 1 175 ? 1.918 4.595 -10.259 1.00 97.69 175 ASN A CA 1
ATOM 1371 C C . ASN A 1 175 ? 1.345 5.898 -10.861 1.00 97.69 175 ASN A C 1
ATOM 1373 O O . ASN A 1 175 ? 0.658 5.870 -11.883 1.00 97.69 175 ASN A O 1
ATOM 1377 N N . GLU A 1 176 ? 1.613 7.025 -10.205 1.00 96.25 176 GLU A N 1
ATOM 1378 C CA . GLU A 1 176 ? 1.038 8.349 -10.480 1.00 96.25 176 GLU A CA 1
ATOM 1379 C C . GLU A 1 176 ? 1.365 8.844 -11.896 1.00 96.25 176 GLU A C 1
ATOM 1381 O O . GLU A 1 176 ? 0.499 9.334 -12.623 1.00 96.25 176 GLU A O 1
ATOM 1386 N N . THR A 1 177 ? 2.610 8.658 -12.328 1.00 96.38 177 THR A N 1
ATOM 1387 C CA . THR A 1 177 ? 3.069 9.032 -13.664 1.00 96.38 177 THR A CA 1
ATOM 1388 C C . THR A 1 177 ? 2.935 7.841 -14.609 1.00 96.38 177 THR A C 1
ATOM 1390 O O . THR A 1 177 ? 3.837 7.014 -14.705 1.00 96.38 177 THR A O 1
ATOM 1393 N N . LEU A 1 178 ? 1.841 7.760 -15.371 1.00 89.75 178 LEU A N 1
ATOM 1394 C CA . LEU A 1 178 ? 1.556 6.607 -16.247 1.00 89.75 178 LEU A CA 1
ATOM 1395 C C . LEU A 1 178 ? 2.687 6.227 -17.221 1.00 89.75 178 LEU A C 1
ATOM 1397 O O . LEU A 1 178 ? 2.790 5.056 -17.560 1.00 89.75 178 LEU A O 1
ATOM 1401 N N . ASN A 1 179 ? 3.524 7.186 -17.633 1.00 91.25 179 ASN A N 1
ATOM 1402 C CA . ASN A 1 179 ? 4.714 6.970 -18.464 1.00 91.25 179 ASN A CA 1
ATOM 1403 C C . ASN A 1 179 ? 5.972 7.452 -17.730 1.00 91.25 179 ASN A C 1
ATOM 1405 O O . ASN A 1 179 ? 6.669 8.365 -18.188 1.00 91.25 179 ASN A O 1
ATOM 1409 N N . LYS A 1 180 ? 6.241 6.897 -16.546 1.00 96.56 180 LYS A N 1
ATOM 1410 C CA . LYS A 1 180 ? 7.368 7.330 -15.717 1.00 96.56 180 LYS A CA 1
ATOM 1411 C C . LYS A 1 180 ? 8.684 7.046 -16.434 1.00 96.56 180 LYS A C 1
ATOM 1413 O O . LYS A 1 180 ? 9.033 5.885 -16.617 1.00 96.56 180 LYS A O 1
ATOM 1418 N N . SER A 1 181 ? 9.418 8.094 -16.807 1.00 95.69 181 SER A N 1
ATOM 1419 C CA . SER A 1 181 ? 10.753 7.920 -17.382 1.00 95.69 181 SER A CA 1
ATOM 1420 C C . SER A 1 181 ? 11.718 7.394 -16.315 1.00 95.69 181 SER A C 1
ATOM 1422 O O . SER A 1 181 ? 11.911 8.035 -15.277 1.00 95.69 181 SER A O 1
ATOM 1424 N N . CYS A 1 182 ? 12.288 6.218 -16.572 1.00 94.38 182 CYS A N 1
ATOM 1425 C CA . CYS A 1 182 ? 13.377 5.609 -15.815 1.00 94.38 182 CYS A CA 1
ATOM 1426 C C . CYS A 1 182 ? 14.348 4.962 -16.815 1.00 94.38 182 CYS A C 1
ATOM 1428 O O . CYS A 1 182 ? 14.319 3.745 -17.018 1.00 94.38 182 CYS A O 1
ATOM 1430 N N . GLU A 1 183 ? 15.174 5.792 -17.452 1.00 92.69 183 GLU A N 1
ATOM 1431 C CA . GLU A 1 183 ? 16.137 5.380 -18.481 1.00 92.69 183 GLU A CA 1
ATOM 1432 C C . GLU A 1 183 ? 17.105 4.319 -17.974 1.00 92.69 183 GLU A C 1
ATOM 1434 O O . GLU A 1 183 ? 17.792 4.526 -16.972 1.00 92.69 183 GLU A O 1
ATOM 1439 N N . LEU A 1 184 ? 17.196 3.207 -18.696 1.00 89.19 184 LEU A N 1
ATOM 1440 C CA . LEU A 1 184 ? 18.122 2.131 -18.398 1.00 89.19 184 LEU A CA 1
ATOM 1441 C C . LEU A 1 184 ? 19.533 2.499 -18.860 1.00 89.19 184 LEU A C 1
ATOM 1443 O O . LEU A 1 184 ? 19.797 2.740 -20.037 1.00 89.19 184 LEU A O 1
ATOM 1447 N N . ALA A 1 185 ? 20.489 2.485 -17.934 1.00 87.38 185 ALA A N 1
ATOM 1448 C CA . ALA A 1 185 ? 21.875 2.745 -18.283 1.00 87.38 185 ALA A CA 1
ATOM 1449 C C . ALA A 1 185 ? 22.491 1.565 -19.057 1.00 87.38 185 ALA A C 1
ATOM 1451 O O . ALA A 1 185 ? 22.170 0.392 -18.844 1.00 87.38 185 ALA A O 1
ATOM 1452 N N . GLY A 1 186 ? 23.485 1.844 -19.905 1.00 80.12 186 GLY A N 1
ATOM 1453 C CA . GLY A 1 186 ? 24.286 0.782 -20.527 1.00 80.12 186 GLY A CA 1
ATOM 1454 C C . GLY A 1 186 ? 25.015 -0.101 -19.499 1.00 80.12 186 GLY A C 1
ATOM 1455 O O . GLY A 1 186 ? 25.334 -1.248 -19.788 1.00 80.12 186 GLY A O 1
ATOM 1456 N N . SER A 1 187 ? 25.238 0.396 -18.275 1.00 83.19 187 SER A N 1
ATOM 1457 C CA . SER A 1 187 ? 25.869 -0.350 -17.179 1.00 83.19 187 SER A CA 1
ATOM 1458 C C . SER A 1 187 ? 25.018 -1.505 -16.641 1.00 83.19 187 SER A C 1
ATOM 1460 O O . SER A 1 187 ? 25.595 -2.437 -16.087 1.00 83.19 187 SER A O 1
ATOM 1462 N N . VAL A 1 188 ? 23.689 -1.486 -16.814 1.00 81.31 188 VAL A N 1
ATOM 1463 C CA . VAL A 1 188 ? 22.777 -2.555 -16.342 1.00 81.31 188 VAL A CA 1
ATOM 1464 C C . VAL A 1 188 ? 22.415 -3.576 -17.421 1.00 81.31 188 VAL A C 1
ATOM 1466 O O . VAL A 1 188 ? 21.586 -4.465 -17.214 1.00 81.31 188 VAL A O 1
ATOM 1469 N N . ALA A 1 189 ? 23.089 -3.488 -18.561 1.00 79.50 189 ALA A N 1
ATOM 1470 C CA . ALA A 1 189 ? 23.059 -4.471 -19.624 1.00 79.50 189 ALA A CA 1
ATOM 1471 C C . ALA A 1 189 ? 23.367 -5.889 -19.123 1.00 79.50 189 ALA A C 1
ATOM 1473 O O . ALA A 1 189 ? 24.367 -6.118 -18.442 1.00 79.50 189 ALA A O 1
ATOM 1474 N N . GLY A 1 190 ? 22.510 -6.854 -19.454 1.00 74.00 190 GLY A N 1
ATOM 1475 C CA . GLY A 1 190 ? 22.631 -8.253 -19.035 1.00 74.00 190 GLY A CA 1
ATOM 1476 C C . GLY A 1 190 ? 22.435 -8.483 -17.534 1.00 74.00 190 GLY A C 1
ATOM 1477 O O . GLY A 1 190 ? 22.482 -9.627 -17.076 1.00 74.00 190 GLY A O 1
ATOM 1478 N N . GLN A 1 191 ? 22.206 -7.427 -16.749 1.00 80.06 191 GLN A N 1
ATOM 1479 C CA . GLN A 1 191 ? 22.052 -7.536 -15.308 1.00 80.06 191 GLN A CA 1
ATOM 1480 C C . GLN A 1 191 ? 20.613 -7.884 -14.923 1.00 80.06 191 GLN A C 1
ATOM 1482 O O . GLN A 1 191 ? 19.637 -7.562 -15.610 1.00 80.06 191 GLN A O 1
ATOM 1487 N N . ARG A 1 192 ? 20.497 -8.551 -13.773 1.00 83.31 192 ARG A N 1
ATOM 1488 C CA . ARG A 1 192 ? 19.223 -8.793 -13.099 1.00 83.31 192 ARG A CA 1
ATOM 1489 C C . ARG A 1 192 ? 18.879 -7.573 -12.258 1.00 83.31 192 ARG A C 1
ATOM 1491 O O . ARG A 1 192 ? 19.612 -7.232 -11.337 1.00 83.31 192 ARG A O 1
ATOM 1498 N N . MET A 1 193 ? 17.742 -6.964 -12.547 1.00 87.44 193 MET A N 1
ATOM 1499 C CA . MET A 1 193 ? 17.206 -5.829 -11.809 1.00 87.44 193 MET A CA 1
ATOM 1500 C C . MET A 1 193 ? 15.893 -6.207 -11.139 1.00 87.44 193 MET A C 1
ATOM 1502 O O . MET A 1 193 ? 15.130 -7.031 -11.645 1.00 87.44 193 MET A O 1
ATOM 1506 N N . THR A 1 194 ? 15.620 -5.586 -9.997 1.00 92.75 194 THR A N 1
ATOM 1507 C CA . THR A 1 194 ? 14.397 -5.823 -9.234 1.00 92.75 194 THR A CA 1
ATOM 1508 C C . THR A 1 194 ? 13.663 -4.504 -9.023 1.00 92.75 194 THR A C 1
ATOM 1510 O O . THR A 1 194 ? 14.196 -3.596 -8.392 1.00 92.75 194 THR A O 1
ATOM 1513 N N . PHE A 1 195 ? 12.430 -4.427 -9.514 1.00 96.75 195 PHE A N 1
ATOM 1514 C CA . PHE A 1 195 ? 11.454 -3.444 -9.059 1.00 96.75 195 PHE A CA 1
ATOM 1515 C C . PHE A 1 195 ? 11.036 -3.815 -7.645 1.00 96.75 195 PHE A C 1
ATOM 1517 O O . PHE A 1 195 ? 10.738 -4.974 -7.378 1.00 96.75 195 PHE A O 1
ATOM 1524 N N . THR A 1 196 ? 10.994 -2.857 -6.737 1.00 97.81 196 THR A N 1
ATOM 1525 C CA . THR A 1 196 ? 10.380 -3.041 -5.421 1.00 97.81 196 THR A CA 1
ATOM 1526 C C . THR A 1 196 ? 9.056 -2.303 -5.426 1.00 97.81 196 THR A C 1
ATOM 1528 O O . THR A 1 196 ? 9.046 -1.124 -5.764 1.00 97.81 196 THR A O 1
ATOM 1531 N N . VAL A 1 197 ? 7.964 -2.981 -5.076 1.00 98.19 197 VAL A N 1
ATOM 1532 C CA . VAL A 1 197 ? 6.651 -2.352 -4.872 1.00 98.19 197 VAL A CA 1
ATOM 1533 C C . VAL A 1 197 ? 6.276 -2.442 -3.398 1.00 98.19 197 VAL A C 1
ATOM 1535 O O . VAL A 1 197 ? 6.351 -3.520 -2.806 1.00 98.19 197 VAL A O 1
ATOM 1538 N N . ASP A 1 198 ? 5.918 -1.314 -2.796 1.00 97.69 198 ASP A N 1
ATOM 1539 C CA . ASP A 1 198 ? 5.524 -1.199 -1.389 1.00 97.69 198 ASP A CA 1
ATOM 1540 C C . ASP A 1 198 ? 4.370 -0.202 -1.229 1.00 97.69 198 ASP A C 1
ATOM 1542 O O . ASP A 1 198 ? 3.775 0.212 -2.214 1.00 97.69 198 ASP A O 1
ATOM 1546 N N . GLY A 1 199 ? 4.006 0.189 -0.005 1.00 97.25 199 GLY A N 1
ATOM 1547 C CA . GLY A 1 199 ? 2.891 1.122 0.187 1.00 97.25 199 GLY A CA 1
ATOM 1548 C C . GLY A 1 199 ? 3.166 2.573 -0.208 1.00 97.25 199 GLY A C 1
ATOM 1549 O O . GLY A 1 199 ? 2.222 3.355 -0.239 1.00 97.25 199 GLY A O 1
ATOM 1550 N N . ALA A 1 200 ? 4.408 2.954 -0.515 1.00 97.38 200 ALA A N 1
ATOM 1551 C CA . ALA A 1 200 ? 4.750 4.304 -0.961 1.00 97.38 200 ALA A CA 1
ATOM 1552 C C . ALA A 1 200 ? 4.741 4.429 -2.487 1.00 97.38 200 ALA A C 1
ATOM 1554 O O . ALA A 1 200 ? 4.467 5.508 -3.011 1.00 97.38 200 ALA A O 1
ATOM 1555 N N . GLY A 1 201 ? 5.070 3.352 -3.199 1.00 97.56 201 GLY A N 1
ATOM 1556 C CA . GLY A 1 201 ? 5.217 3.399 -4.644 1.00 97.56 201 GLY A CA 1
ATOM 1557 C C . GLY A 1 201 ? 5.967 2.202 -5.203 1.00 97.56 201 GLY A C 1
ATOM 1558 O O . GLY A 1 201 ? 6.070 1.142 -4.577 1.00 97.56 201 GLY A O 1
ATOM 1559 N N . PHE A 1 202 ? 6.554 2.410 -6.378 1.00 97.44 202 PHE A N 1
ATOM 1560 C CA . PHE A 1 202 ? 7.604 1.533 -6.874 1.00 97.44 202 PHE A CA 1
ATOM 1561 C C . PHE A 1 202 ? 8.964 2.224 -6.815 1.00 97.44 202 PHE A C 1
ATOM 1563 O O . PHE A 1 202 ? 9.072 3.439 -6.971 1.00 97.44 202 PHE A O 1
ATOM 1570 N N . THR A 1 203 ? 10.013 1.425 -6.637 1.00 97.44 203 THR A N 1
ATOM 1571 C CA . THR A 1 203 ? 11.409 1.851 -6.772 1.00 97.44 203 THR A CA 1
ATOM 1572 C C . THR A 1 203 ? 12.178 0.870 -7.651 1.00 97.44 203 THR A C 1
ATOM 1574 O O . THR A 1 203 ? 11.986 -0.343 -7.546 1.00 97.44 203 THR A O 1
ATOM 1577 N N . MET A 1 204 ? 13.086 1.371 -8.482 1.00 95.44 204 MET A N 1
ATOM 1578 C CA . MET A 1 204 ? 14.073 0.573 -9.218 1.00 95.44 204 MET A CA 1
ATOM 1579 C C . MET A 1 204 ? 15.405 1.323 -9.311 1.00 95.44 204 MET A C 1
ATOM 1581 O O . MET A 1 204 ? 15.421 2.548 -9.273 1.00 95.44 204 MET A O 1
ATOM 1585 N N . ASP A 1 205 ? 16.513 0.601 -9.476 1.00 94.00 205 ASP A N 1
ATOM 1586 C CA . ASP A 1 205 ? 17.815 1.187 -9.822 1.00 94.00 205 ASP A CA 1
ATOM 1587 C C . ASP A 1 205 ? 18.156 0.852 -11.287 1.00 94.00 205 ASP A C 1
ATOM 1589 O O . ASP A 1 205 ? 18.567 -0.275 -11.583 1.00 94.00 205 ASP A O 1
ATOM 1593 N N . PRO A 1 206 ? 17.923 1.781 -12.229 1.00 89.81 206 PRO A N 1
ATOM 1594 C CA . PRO A 1 206 ? 18.349 1.666 -13.625 1.00 89.81 206 PRO A CA 1
ATOM 1595 C C . PRO A 1 206 ? 19.864 1.765 -13.884 1.00 89.81 206 PRO A C 1
ATOM 1597 O O . PRO A 1 206 ? 20.273 1.700 -15.044 1.00 89.81 206 PRO A O 1
ATOM 1600 N N . GLY A 1 207 ? 20.711 1.939 -12.863 1.00 85.94 207 GLY A N 1
ATOM 1601 C CA . GLY A 1 207 ? 22.168 2.058 -13.005 1.00 85.94 207 GLY A CA 1
ATOM 1602 C C . GLY A 1 207 ? 22.698 3.480 -13.188 1.00 85.94 207 GLY A C 1
ATOM 1603 O O . GLY A 1 207 ? 23.911 3.665 -13.301 1.00 85.94 207 GLY A O 1
ATOM 1604 N N . ASN A 1 208 ? 21.814 4.480 -13.204 1.00 86.56 208 ASN A N 1
ATOM 1605 C CA . ASN A 1 208 ? 22.130 5.913 -13.178 1.00 86.56 208 ASN A CA 1
ATOM 1606 C C . ASN A 1 208 ? 21.542 6.622 -11.935 1.00 86.56 208 ASN A C 1
ATOM 1608 O O . ASN A 1 208 ? 21.587 7.848 -11.844 1.00 86.56 208 ASN A O 1
ATOM 1612 N N . GLY A 1 209 ? 21.032 5.859 -10.963 1.00 90.88 209 GLY A N 1
ATOM 1613 C CA . GLY A 1 209 ? 20.381 6.361 -9.757 1.00 90.88 209 GLY A CA 1
ATOM 1614 C C . GLY A 1 209 ? 19.067 5.635 -9.482 1.00 90.88 209 GLY A C 1
ATOM 1615 O O . GLY A 1 209 ? 18.628 4.803 -10.264 1.00 90.88 209 GLY A O 1
ATOM 1616 N N . SER A 1 210 ? 18.427 5.956 -8.359 1.00 93.38 210 SER A N 1
ATOM 1617 C CA . SER A 1 210 ? 17.112 5.402 -8.025 1.00 93.38 210 SER A CA 1
ATOM 1618 C C . SER A 1 210 ? 16.012 6.100 -8.828 1.00 93.38 210 SER A C 1
ATOM 1620 O O . SER A 1 210 ? 15.923 7.329 -8.813 1.00 93.38 210 SER A O 1
ATOM 1622 N N . CYS A 1 211 ? 15.151 5.323 -9.482 1.00 96.50 211 CYS A N 1
ATOM 1623 C CA . CYS A 1 211 ? 13.889 5.795 -10.031 1.00 96.50 211 CYS A CA 1
ATOM 1624 C C . CYS A 1 211 ? 12.743 5.404 -9.100 1.00 96.50 211 CYS A C 1
ATOM 1626 O O . CYS A 1 211 ? 12.612 4.239 -8.722 1.00 96.50 211 CYS A O 1
ATOM 1628 N N . PHE A 1 212 ? 11.909 6.381 -8.755 1.00 96.88 212 PHE A N 1
ATOM 1629 C CA . PHE A 1 212 ? 10.779 6.218 -7.849 1.00 96.88 212 PHE A CA 1
ATOM 1630 C C . PHE A 1 212 ? 9.548 6.937 -8.389 1.00 96.88 212 PHE A C 1
ATOM 1632 O O . PHE A 1 212 ? 9.649 8.047 -8.929 1.00 96.88 212 PHE A O 1
ATOM 1639 N N . ASP A 1 213 ? 8.384 6.334 -8.179 1.00 97.56 213 ASP A N 1
ATOM 1640 C CA . ASP A 1 213 ? 7.098 6.977 -8.401 1.00 97.56 213 ASP A CA 1
ATOM 1641 C C . ASP A 1 213 ? 6.074 6.504 -7.374 1.00 97.56 213 ASP A C 1
ATOM 1643 O O . ASP A 1 213 ? 6.072 5.333 -6.985 1.00 97.56 213 ASP A O 1
ATOM 1647 N N . LYS A 1 214 ? 5.208 7.423 -6.942 1.00 97.12 214 LYS A N 1
ATOM 1648 C CA . LYS A 1 214 ? 4.152 7.136 -5.968 1.00 97.12 214 LYS A CA 1
ATOM 1649 C C . LYS A 1 214 ? 2.982 6.421 -6.622 1.00 97.12 214 LYS A C 1
ATOM 1651 O O . LYS A 1 214 ? 2.894 6.366 -7.844 1.00 97.12 214 LYS A O 1
ATOM 1656 N N . TRP A 1 215 ? 2.056 5.918 -5.817 1.00 97.94 215 TRP A N 1
ATOM 1657 C CA . TRP A 1 215 ? 0.803 5.366 -6.324 1.00 97.94 215 TRP A CA 1
ATOM 1658 C C . TRP A 1 215 ? -0.233 6.440 -6.672 1.00 97.94 215 TRP A C 1
ATOM 1660 O O . TRP A 1 215 ? -0.172 7.577 -6.219 1.00 97.94 215 TRP A O 1
ATOM 1670 N N . THR A 1 216 ? -1.226 6.040 -7.454 1.00 97.31 216 THR A N 1
ATOM 1671 C CA . THR A 1 216 ? -2.590 6.566 -7.427 1.00 97.31 216 THR A CA 1
ATOM 1672 C C . THR A 1 216 ? -3.483 5.399 -7.040 1.00 97.31 216 THR A C 1
ATOM 1674 O O . THR A 1 216 ? -3.836 4.575 -7.884 1.00 97.31 216 THR A O 1
ATOM 1677 N N . THR A 1 217 ? -3.756 5.276 -5.745 1.00 96.69 217 THR A N 1
ATOM 1678 C CA . THR A 1 217 ? -4.489 4.161 -5.139 1.00 96.69 217 THR A CA 1
ATOM 1679 C C . THR A 1 217 ? -5.971 4.171 -5.551 1.00 96.69 217 THR A C 1
ATOM 1681 O O . THR A 1 217 ? -6.448 5.161 -6.116 1.00 96.69 217 THR A O 1
ATOM 1684 N N . PRO A 1 218 ? -6.741 3.094 -5.304 1.00 95.06 218 PRO A N 1
ATOM 1685 C CA . PRO A 1 218 ? -8.136 3.013 -5.743 1.00 95.06 218 PRO A CA 1
ATOM 1686 C C . PRO A 1 218 ? -9.064 4.124 -5.224 1.00 95.06 218 PRO A C 1
ATOM 1688 O O . PRO A 1 218 ? -10.020 4.465 -5.925 1.00 95.06 218 PRO A O 1
ATOM 1691 N N . LEU A 1 219 ? -8.797 4.703 -4.046 1.00 95.06 219 LEU A N 1
ATOM 1692 C CA . LEU A 1 219 ? -9.534 5.857 -3.507 1.00 95.06 219 LEU A CA 1
ATOM 1693 C C . LEU A 1 219 ? -8.903 7.211 -3.890 1.00 95.06 219 LEU A C 1
ATOM 1695 O O . LEU A 1 219 ? -9.428 8.256 -3.512 1.00 95.06 219 LEU A O 1
ATOM 1699 N N . GLY A 1 220 ? -7.825 7.212 -4.682 1.00 94.94 220 GLY A N 1
ATOM 1700 C CA . GLY A 1 220 ? -7.192 8.414 -5.236 1.00 94.94 220 GLY A CA 1
ATOM 1701 C C . GLY A 1 220 ? -6.071 9.020 -4.389 1.00 94.94 220 GLY A C 1
ATOM 1702 O O . GLY A 1 220 ? -5.694 10.167 -4.625 1.00 94.94 220 GLY A O 1
ATOM 1703 N N . TYR A 1 221 ? -5.533 8.276 -3.424 1.00 96.44 221 TYR A N 1
ATOM 1704 C CA . TYR A 1 221 ? -4.393 8.690 -2.606 1.00 96.44 221 TYR A CA 1
ATOM 1705 C C . TYR A 1 221 ? -3.060 8.245 -3.224 1.00 96.44 221 TYR A C 1
ATOM 1707 O O . TYR A 1 221 ? -3.026 7.587 -4.264 1.00 96.44 221 TYR A O 1
ATOM 1715 N N . ASN A 1 222 ? -1.939 8.617 -2.598 1.00 96.69 222 ASN A N 1
ATOM 1716 C CA . ASN A 1 222 ? -0.598 8.312 -3.114 1.00 96.69 222 ASN A CA 1
ATOM 1717 C C . ASN A 1 222 ? 0.252 7.422 -2.202 1.00 96.69 222 ASN A C 1
ATOM 1719 O O . ASN A 1 222 ? 1.426 7.174 -2.482 1.00 96.69 222 ASN A O 1
ATOM 1723 N N . SER A 1 223 ? -0.312 6.961 -1.093 1.00 97.12 223 SER A N 1
ATOM 1724 C CA . SER A 1 223 ? 0.328 6.052 -0.154 1.00 97.12 223 SER A CA 1
ATOM 1725 C C . SER A 1 223 ? -0.728 5.169 0.498 1.00 97.12 223 SER A C 1
ATOM 1727 O O . SER A 1 223 ? -1.902 5.535 0.579 1.00 97.12 223 SER A O 1
ATOM 1729 N N . LEU A 1 224 ? -0.308 3.998 0.964 1.00 97.25 224 LEU A N 1
ATOM 1730 C CA . LEU A 1 224 ? -1.161 3.086 1.712 1.00 97.25 224 LEU A CA 1
ATOM 1731 C C . LEU A 1 224 ? -0.406 2.424 2.863 1.00 97.25 224 LEU A C 1
ATOM 1733 O O . LEU A 1 224 ? 0.809 2.230 2.801 1.00 97.25 224 LEU A O 1
ATOM 1737 N N . ALA A 1 225 ? -1.132 2.078 3.917 1.00 97.38 225 ALA A N 1
ATOM 1738 C CA . ALA A 1 225 ? -0.657 1.336 5.079 1.00 97.38 225 ALA A CA 1
ATOM 1739 C C . ALA A 1 225 ? -1.689 0.269 5.453 1.00 97.38 225 ALA A C 1
ATOM 1741 O O . ALA A 1 225 ? -2.801 0.253 4.929 1.00 97.38 225 ALA A O 1
ATOM 1742 N N . PHE A 1 226 ? -1.324 -0.629 6.361 1.00 97.38 226 PHE A N 1
ATOM 1743 C CA . PHE A 1 226 ? -2.198 -1.713 6.786 1.00 97.38 226 PHE A CA 1
ATOM 1744 C C . PHE A 1 226 ? -2.406 -1.691 8.287 1.00 97.38 226 PHE A C 1
ATOM 1746 O O . PHE A 1 226 ? -1.453 -1.480 9.031 1.00 97.38 226 PHE A O 1
ATOM 1753 N N . ILE A 1 227 ? -3.620 -1.966 8.746 1.00 97.44 227 ILE A N 1
ATOM 1754 C CA . ILE A 1 227 ? -3.970 -1.954 10.165 1.00 97.44 227 ILE A CA 1
ATOM 1755 C C . ILE A 1 227 ? -4.360 -3.357 10.617 1.00 97.44 227 ILE A C 1
ATOM 1757 O O . ILE A 1 227 ? -5.132 -4.050 9.954 1.00 97.44 227 ILE A O 1
ATOM 1761 N N . ARG A 1 228 ? -3.851 -3.757 11.785 1.00 96.69 228 ARG A N 1
ATOM 1762 C CA . ARG A 1 228 ? -4.410 -4.856 12.582 1.00 96.69 228 ARG A CA 1
ATOM 1763 C C . ARG A 1 228 ? -4.952 -4.294 13.881 1.00 96.69 228 ARG A C 1
ATOM 1765 O O . ARG A 1 228 ? -4.287 -3.470 14.506 1.00 96.69 228 ARG A O 1
ATOM 1772 N N . LEU A 1 229 ? -6.102 -4.790 14.322 1.00 98.31 229 LEU A N 1
ATOM 1773 C CA . LEU A 1 229 ? -6.666 -4.429 15.618 1.00 98.31 229 LEU A CA 1
ATOM 1774 C C . LEU A 1 229 ? -6.391 -5.532 16.639 1.00 98.31 229 LEU A C 1
ATOM 1776 O O . LEU A 1 229 ? -6.673 -6.699 16.386 1.00 98.31 229 LEU A O 1
ATOM 1780 N N . ARG A 1 230 ? -5.861 -5.175 17.806 1.00 98.44 230 ARG A N 1
ATOM 1781 C CA . ARG A 1 230 ? -5.656 -6.084 18.935 1.00 98.44 230 ARG A CA 1
ATOM 1782 C C . ARG A 1 230 ? -6.645 -5.798 20.054 1.00 98.44 230 ARG A C 1
ATOM 1784 O O . ARG A 1 230 ? -6.757 -4.660 20.510 1.00 98.44 230 ARG A O 1
ATOM 1791 N N . ASN A 1 231 ? -7.318 -6.850 20.504 1.00 98.56 231 ASN A N 1
ATOM 1792 C CA . ASN A 1 231 ? -8.300 -6.802 21.574 1.00 98.56 231 ASN A CA 1
ATOM 1793 C C . ASN A 1 231 ? -7.635 -7.045 22.939 1.00 98.56 231 ASN A C 1
ATOM 1795 O O . ASN A 1 231 ? -7.159 -8.148 23.196 1.00 98.56 231 ASN A O 1
ATOM 1799 N N . TYR A 1 232 ? -7.644 -6.041 23.816 1.00 98.69 232 TYR A N 1
ATOM 1800 C CA . TYR A 1 232 ? -7.236 -6.155 25.223 1.00 98.69 232 TYR A CA 1
ATOM 1801 C C . TYR A 1 232 ? -8.405 -6.002 26.210 1.00 98.69 232 TYR A C 1
ATOM 1803 O O . TYR A 1 232 ? -8.186 -5.935 27.421 1.00 98.69 232 TYR A O 1
ATOM 1811 N N . PHE A 1 233 ? -9.650 -5.990 25.723 1.00 98.31 233 PHE A N 1
ATOM 1812 C CA . PHE A 1 233 ? -10.810 -6.145 26.594 1.00 98.31 233 PHE A CA 1
ATOM 1813 C C . PHE A 1 233 ? -10.758 -7.500 27.299 1.00 98.31 233 PHE A C 1
ATOM 1815 O O . PHE A 1 233 ? -10.339 -8.506 26.722 1.00 98.31 233 PHE A O 1
ATOM 1822 N N . GLN A 1 234 ? -11.295 -7.569 28.516 1.00 97.50 234 GLN A N 1
ATOM 1823 C CA . GLN A 1 234 ? -11.342 -8.812 29.303 1.00 97.50 234 GLN A CA 1
ATOM 1824 C C . GLN A 1 234 ? -12.340 -9.865 28.763 1.00 97.50 234 GLN A C 1
ATOM 1826 O O . GLN A 1 234 ? -12.686 -10.818 29.461 1.00 97.50 234 GLN A O 1
ATOM 1831 N N . GLN A 1 235 ? -12.834 -9.692 27.532 1.00 97.12 235 GLN A N 1
ATOM 1832 C CA . GLN A 1 235 ? -13.733 -10.606 26.827 1.00 97.12 235 GLN A CA 1
ATOM 1833 C C . GLN A 1 235 ? -13.585 -10.492 25.301 1.00 97.12 235 GLN A C 1
ATOM 1835 O O . GLN A 1 235 ? -12.952 -9.564 24.788 1.00 97.12 235 GLN A O 1
ATOM 1840 N N . ASP A 1 236 ? -14.194 -11.433 24.574 1.00 98.06 236 ASP A N 1
ATOM 1841 C CA . ASP A 1 236 ? -14.214 -11.407 23.112 1.00 98.06 236 ASP A CA 1
ATOM 1842 C C . ASP A 1 236 ? -14.895 -10.130 22.599 1.00 98.06 236 ASP A C 1
ATOM 1844 O O . ASP A 1 236 ? -15.995 -9.752 23.028 1.00 98.06 236 ASP A O 1
ATOM 1848 N N . MET A 1 237 ? -14.262 -9.520 21.605 1.00 98.12 237 MET A N 1
ATOM 1849 C CA . MET A 1 237 ? -14.873 -8.520 20.749 1.00 98.12 237 MET A CA 1
ATOM 1850 C C . MET A 1 237 ? -15.588 -9.260 19.620 1.00 98.12 237 MET A C 1
ATOM 1852 O O . MET A 1 237 ? -14.987 -10.088 18.934 1.00 98.12 237 MET A O 1
ATOM 1856 N N . LEU A 1 238 ? -16.884 -9.017 19.443 1.00 97.44 238 LEU A N 1
ATOM 1857 C CA . LEU A 1 238 ? -17.651 -9.619 18.349 1.00 97.44 238 LEU A CA 1
ATOM 1858 C C . LEU A 1 238 ? -17.406 -8.901 17.028 1.00 97.44 238 LEU A C 1
ATOM 1860 O O . LEU A 1 238 ? -17.447 -9.534 15.977 1.00 97.44 238 LEU A O 1
ATOM 1864 N N . ARG A 1 239 ? -17.205 -7.585 17.105 1.00 97.00 239 ARG A N 1
ATOM 1865 C CA . ARG A 1 239 ? -17.087 -6.698 15.955 1.00 97.00 239 ARG A CA 1
ATOM 1866 C C . ARG A 1 239 ? -16.392 -5.410 16.368 1.00 97.00 239 ARG A C 1
ATOM 1868 O O . ARG A 1 239 ? -16.652 -4.896 17.460 1.00 97.00 239 ARG A O 1
ATOM 1875 N N . ALA A 1 240 ? -15.603 -4.838 15.472 1.00 97.94 240 ALA A N 1
ATOM 1876 C CA . ALA A 1 240 ? -15.182 -3.448 15.569 1.00 97.94 240 ALA A CA 1
ATOM 1877 C C . ALA A 1 240 ? -15.383 -2.716 14.247 1.00 97.94 240 ALA A C 1
ATOM 1879 O O . ALA A 1 240 ? -15.206 -3.292 13.181 1.00 97.94 240 ALA A O 1
ATOM 1880 N N . VAL A 1 241 ? -15.731 -1.435 14.332 1.00 97.88 241 VAL A N 1
ATOM 1881 C CA . VAL A 1 241 ? -15.808 -0.536 13.181 1.00 97.88 241 VAL A CA 1
ATOM 1882 C C . VAL A 1 241 ? -14.815 0.592 13.397 1.00 97.88 241 VAL A C 1
ATOM 1884 O O . VAL A 1 241 ? -14.943 1.361 14.353 1.00 97.88 241 VAL A O 1
ATOM 1887 N N . LEU A 1 242 ? -13.823 0.672 12.516 1.00 98.25 242 LEU A N 1
ATOM 1888 C CA . LEU A 1 242 ? -12.851 1.753 12.467 1.00 98.25 242 LEU A CA 1
ATOM 1889 C C . LEU A 1 242 ? -13.238 2.704 11.338 1.00 98.25 242 LEU A C 1
ATOM 1891 O O . LEU A 1 242 ? -13.332 2.305 10.182 1.00 98.25 242 LEU A O 1
ATOM 1895 N N . SER A 1 243 ? -13.450 3.967 11.673 1.00 98.12 243 SER A N 1
ATOM 1896 C CA . SER A 1 243 ? -13.613 5.046 10.709 1.00 98.12 243 SER A CA 1
ATOM 1897 C C . SER A 1 243 ? -12.292 5.785 10.542 1.00 98.12 243 SER A C 1
ATOM 1899 O O . SER A 1 243 ? -11.663 6.152 11.537 1.00 98.12 243 SER A O 1
ATOM 1901 N N . HIS A 1 244 ? -11.911 6.043 9.296 1.00 97.69 244 HIS A N 1
ATOM 1902 C CA . HIS A 1 244 ? -10.764 6.871 8.928 1.00 97.69 244 HIS A CA 1
ATOM 1903 C C . HIS A 1 244 ? -11.207 7.962 7.957 1.00 97.69 244 HIS A C 1
ATOM 1905 O O . HIS A 1 244 ? -12.039 7.731 7.080 1.00 97.69 244 HIS A O 1
ATOM 1911 N N . LYS A 1 245 ? -10.687 9.172 8.135 1.00 96.06 245 LYS A N 1
ATOM 1912 C CA . LYS A 1 245 ? -10.944 10.310 7.253 1.00 96.06 245 LYS A CA 1
ATOM 1913 C C . LYS A 1 245 ? -9.656 11.097 7.076 1.00 96.06 245 LYS A C 1
ATOM 1915 O O . LYS A 1 245 ? -9.077 11.531 8.070 1.00 96.06 245 LYS A O 1
ATOM 1920 N N . TYR A 1 246 ? -9.255 11.339 5.833 1.00 94.69 246 TYR A N 1
ATOM 1921 C CA . TYR A 1 246 ? -8.180 12.276 5.527 1.00 94.69 246 TYR A CA 1
ATOM 1922 C C . TYR A 1 246 ? -8.760 13.687 5.337 1.00 94.69 246 TYR A C 1
ATOM 1924 O O . TYR A 1 246 ? -9.506 13.956 4.401 1.00 94.69 246 TYR A O 1
ATOM 1932 N N . SER A 1 247 ? -8.448 14.620 6.232 1.00 92.25 247 SER A N 1
ATOM 1933 C CA . SER A 1 247 ? -8.918 16.010 6.193 1.00 92.25 247 SER A CA 1
ATOM 1934 C C . SER A 1 247 ? -10.433 16.142 6.053 1.00 92.25 247 SER A C 1
ATOM 1936 O O . SER A 1 247 ? -11.172 15.743 6.942 1.00 92.25 247 SER A O 1
ATOM 1938 N N . THR A 1 248 ? -10.900 16.760 4.970 1.00 87.38 248 THR A N 1
ATOM 1939 C CA . THR A 1 248 ? -12.307 17.006 4.655 1.00 87.38 248 THR A CA 1
ATOM 1940 C C . THR A 1 248 ? -12.846 15.991 3.652 1.00 87.38 248 THR A C 1
ATOM 1942 O O . THR A 1 248 ? -13.923 16.209 3.098 1.00 87.38 248 THR A O 1
ATOM 1945 N N . ASP A 1 249 ? -12.096 14.921 3.384 1.00 92.19 249 ASP A N 1
ATOM 1946 C CA . ASP A 1 249 ? -12.508 13.874 2.462 1.00 92.19 249 ASP A CA 1
ATOM 1947 C C . ASP A 1 249 ? -13.659 13.051 3.054 1.00 92.19 249 ASP A C 1
ATOM 1949 O O . ASP A 1 249 ? -14.176 13.299 4.150 1.00 92.19 249 ASP A O 1
ATOM 1953 N N . LYS A 1 250 ? -14.086 12.048 2.289 1.00 93.88 250 LYS A N 1
ATOM 1954 C CA . LYS A 1 250 ? -15.072 11.077 2.746 1.00 93.88 250 LYS A CA 1
ATOM 1955 C C . LYS A 1 250 ? -14.506 10.272 3.918 1.00 93.88 250 LYS A C 1
ATOM 1957 O O . LYS A 1 250 ? -13.324 9.952 3.959 1.00 93.88 250 LYS A O 1
ATOM 1962 N N . THR A 1 251 ? -15.380 9.914 4.852 1.00 96.94 251 THR A N 1
ATOM 1963 C CA . THR A 1 251 ? -15.066 8.916 5.875 1.00 96.94 251 THR A CA 1
ATOM 1964 C C . THR A 1 251 ? -15.125 7.532 5.249 1.00 96.94 251 THR A C 1
ATOM 1966 O O . THR A 1 251 ? -16.121 7.199 4.611 1.00 96.94 251 THR A O 1
ATOM 1969 N N . PHE A 1 252 ? -14.099 6.723 5.467 1.00 97.56 252 PHE A N 1
ATOM 1970 C CA . PHE A 1 252 ? -14.047 5.311 5.107 1.00 97.56 252 PHE A CA 1
ATOM 1971 C C . PHE A 1 252 ? -14.250 4.460 6.355 1.00 97.56 252 PHE A C 1
ATOM 1973 O O . PHE A 1 252 ? -13.761 4.808 7.430 1.00 97.56 252 PHE A O 1
ATOM 1980 N N . GLU A 1 253 ? -15.001 3.370 6.226 1.00 97.75 253 GLU A N 1
ATOM 1981 C CA . GLU A 1 253 ? -15.328 2.482 7.342 1.00 97.75 253 GLU A CA 1
ATOM 1982 C C . GLU A 1 253 ? -14.793 1.079 7.092 1.00 97.75 253 GLU A C 1
ATOM 1984 O O . GLU A 1 253 ? -15.078 0.479 6.058 1.00 97.75 253 GLU A O 1
ATOM 1989 N N . TYR A 1 254 ? -14.079 0.550 8.074 1.00 97.00 254 TYR A N 1
ATOM 1990 C CA . TYR A 1 254 ? -13.455 -0.764 8.042 1.00 97.00 254 TYR A CA 1
ATOM 1991 C C . TYR A 1 254 ? -14.018 -1.595 9.180 1.00 97.00 254 TYR A C 1
ATOM 1993 O O . TYR A 1 254 ? -14.220 -1.085 10.287 1.00 97.00 254 TYR A O 1
ATOM 2001 N N . GLU A 1 255 ? -14.315 -2.856 8.904 1.00 95.94 255 GLU A N 1
ATOM 2002 C CA . GLU A 1 255 ? -15.011 -3.724 9.839 1.00 95.94 255 GLU A CA 1
ATOM 2003 C C . GLU A 1 255 ? -14.157 -4.938 10.167 1.00 95.94 255 GLU A C 1
ATOM 2005 O O . GLU A 1 255 ? -13.906 -5.780 9.317 1.00 95.94 255 GLU A O 1
ATOM 2010 N N . PHE A 1 256 ? -13.770 -5.044 11.432 1.00 97.06 256 PHE A N 1
ATOM 2011 C CA . PHE A 1 256 ? -13.100 -6.222 11.949 1.00 97.06 256 PHE A CA 1
ATOM 2012 C C . PHE A 1 256 ? -14.148 -7.191 12.487 1.00 97.06 256 PHE A C 1
ATOM 2014 O O . PHE A 1 256 ? -15.049 -6.782 13.235 1.00 97.06 256 PHE A O 1
ATOM 2021 N N . GLY A 1 257 ? -14.005 -8.470 12.133 1.00 96.19 257 GLY A N 1
ATOM 2022 C CA . GLY A 1 257 ? -14.818 -9.552 12.672 1.00 96.19 257 GLY A CA 1
ATOM 2023 C C . GLY A 1 257 ? -14.553 -9.815 14.158 1.00 96.19 257 GLY A C 1
ATOM 2024 O O . GLY A 1 257 ? -14.095 -8.952 14.912 1.00 96.19 257 GLY A O 1
ATOM 2025 N N . SER A 1 258 ? -14.844 -11.036 14.609 1.00 97.69 258 SER A N 1
ATOM 2026 C CA . SER A 1 258 ? -14.626 -11.380 16.013 1.00 97.69 258 SER A CA 1
ATOM 2027 C C . SER A 1 258 ? -13.136 -11.500 16.335 1.00 97.69 258 SER A C 1
ATOM 2029 O O . SER A 1 258 ? -12.394 -12.207 15.654 1.00 97.69 258 SER A O 1
ATOM 2031 N N . ILE A 1 259 ? -12.715 -10.844 17.416 1.00 98.50 259 ILE A N 1
ATOM 2032 C CA . ILE A 1 259 ? -11.348 -10.870 17.932 1.00 98.50 259 ILE A CA 1
ATOM 2033 C C . ILE A 1 259 ? -11.386 -11.369 19.377 1.00 98.50 259 ILE A C 1
ATOM 2035 O O . ILE A 1 259 ? -11.921 -10.701 20.268 1.00 98.50 259 ILE A O 1
ATOM 2039 N N . SER A 1 260 ? -10.807 -12.543 19.627 1.00 98.50 260 SER A N 1
ATOM 2040 C CA . SER A 1 260 ? -10.704 -13.093 20.983 1.00 98.50 260 SER A CA 1
ATOM 2041 C C . SER A 1 260 ? -9.828 -12.228 21.889 1.00 98.50 260 SER A C 1
ATOM 2043 O O . SER A 1 260 ? -8.958 -11.496 21.414 1.00 98.50 260 SER A O 1
ATOM 2045 N N . THR A 1 261 ? -10.036 -12.328 23.202 1.00 98.19 261 THR A N 1
ATOM 2046 C CA . THR A 1 261 ? -9.201 -11.642 24.202 1.00 98.19 261 THR A CA 1
ATOM 2047 C C . THR A 1 261 ? -7.709 -11.913 23.983 1.00 98.19 261 THR A C 1
ATOM 2049 O O . THR A 1 261 ? -7.299 -13.044 23.712 1.00 98.19 261 THR A O 1
ATOM 2052 N N . ASP A 1 262 ? -6.903 -10.855 24.080 1.00 97.81 262 ASP A N 1
ATOM 2053 C CA . ASP A 1 262 ? -5.451 -10.821 23.873 1.00 97.81 262 ASP A CA 1
ATOM 2054 C C . ASP A 1 262 ? -4.971 -11.198 22.461 1.00 97.81 262 ASP A C 1
ATOM 2056 O O . ASP A 1 262 ? -3.756 -11.281 22.225 1.00 97.81 262 ASP A O 1
ATOM 2060 N N . GLN A 1 263 ? -5.890 -11.383 21.507 1.00 98.38 263 GLN A N 1
ATOM 2061 C CA . GLN A 1 263 ? -5.595 -11.691 20.107 1.00 98.38 263 GLN A CA 1
ATOM 2062 C C . GLN A 1 263 ? -5.697 -10.458 19.204 1.00 98.38 263 GLN A C 1
ATOM 2064 O O . GLN A 1 263 ? -6.269 -9.426 19.558 1.00 98.38 263 GLN A O 1
ATOM 2069 N N . GLN A 1 264 ? -5.115 -10.585 18.014 1.00 97.81 264 GLN A N 1
ATOM 2070 C CA . GLN A 1 264 ? -5.216 -9.614 16.926 1.00 97.81 264 GLN A CA 1
ATOM 2071 C C . GLN A 1 264 ? -6.204 -10.089 15.861 1.00 97.81 264 GLN A C 1
ATOM 2073 O O . GLN A 1 264 ? -6.411 -11.295 15.710 1.00 97.81 264 GLN A O 1
ATOM 2078 N N . SER A 1 265 ? -6.762 -9.147 15.102 1.00 97.50 265 SER A N 1
ATOM 2079 C CA . SER A 1 265 ? -7.590 -9.432 13.936 1.00 97.50 265 SER A CA 1
ATOM 2080 C C . SER A 1 265 ? -6.858 -10.357 12.967 1.00 97.50 265 SER A C 1
ATOM 2082 O O . SER A 1 265 ? -5.633 -10.275 12.777 1.00 97.50 265 SER A O 1
ATOM 2084 N N . SER A 1 266 ? -7.624 -11.267 12.370 1.00 93.06 266 SER A N 1
ATOM 2085 C CA . SER A 1 266 ? -7.124 -12.111 11.288 1.00 93.06 266 SER A CA 1
ATOM 2086 C C . SER A 1 266 ? -6.997 -11.308 9.994 1.00 93.06 266 SER A C 1
ATOM 2088 O O . SER A 1 266 ? -6.037 -11.508 9.248 1.00 93.06 266 SER A O 1
ATOM 2090 N N . GLU A 1 267 ? -7.908 -10.352 9.806 1.00 90.19 267 GLU A N 1
ATOM 2091 C CA . GLU A 1 267 ? -7.953 -9.394 8.714 1.00 90.19 267 GLU A CA 1
ATOM 2092 C C . GLU A 1 267 ? -6.886 -8.296 8.883 1.00 90.19 267 GLU A C 1
ATOM 2094 O O . GLU A 1 267 ? -6.560 -7.876 10.005 1.00 90.19 267 GLU A O 1
ATOM 2099 N N . LEU A 1 268 ? -6.343 -7.837 7.751 1.00 93.12 268 LEU A N 1
ATOM 2100 C CA . LEU A 1 268 ? -5.546 -6.615 7.630 1.00 93.12 268 LEU A CA 1
ATOM 2101 C C . LEU A 1 268 ? -6.362 -5.598 6.831 1.00 93.12 268 LEU A C 1
ATOM 2103 O O . LEU A 1 268 ? -6.619 -5.810 5.647 1.00 93.12 268 LEU A O 1
ATOM 2107 N N . GLU A 1 269 ? -6.674 -4.459 7.420 1.00 95.69 269 GLU A N 1
ATOM 2108 C CA . GLU A 1 269 ? -7.404 -3.412 6.704 1.00 95.69 269 GLU A CA 1
ATOM 2109 C C . GLU A 1 269 ? -6.424 -2.477 5.996 1.00 95.69 269 GLU A C 1
ATOM 2111 O O . GLU A 1 269 ? -5.432 -2.058 6.595 1.00 95.69 269 GLU A O 1
ATOM 2116 N N . MET A 1 270 ? -6.671 -2.159 4.723 1.00 96.00 270 MET A N 1
ATOM 2117 C CA . MET A 1 270 ? -5.830 -1.248 3.939 1.00 96.00 270 MET A CA 1
ATOM 2118 C C . MET A 1 270 ? -6.336 0.190 4.081 1.00 96.00 270 MET A C 1
ATOM 2120 O O . MET A 1 270 ? -7.470 0.480 3.723 1.00 96.00 270 MET A O 1
ATOM 2124 N N . MET A 1 271 ? -5.477 1.092 4.550 1.00 95.75 271 MET A N 1
ATOM 2125 C CA . MET A 1 271 ? -5.759 2.524 4.667 1.00 95.75 271 MET A CA 1
ATOM 2126 C C . MET A 1 271 ? -4.989 3.277 3.596 1.00 95.75 271 MET A C 1
ATOM 2128 O O . MET A 1 271 ? -3.796 3.038 3.412 1.00 95.75 271 MET A O 1
ATOM 2132 N N . GLU A 1 272 ? -5.644 4.218 2.934 1.00 96.44 272 GLU A N 1
ATOM 2133 C CA . GLU A 1 272 ? -5.051 5.050 1.892 1.00 96.44 272 GLU A CA 1
ATOM 2134 C C . GLU A 1 272 ? -4.935 6.498 2.388 1.00 96.44 272 GLU A C 1
ATOM 2136 O O . GLU A 1 272 ? -5.840 7.009 3.047 1.00 96.44 272 GLU A O 1
ATOM 2141 N N . PHE A 1 273 ? -3.801 7.152 2.128 1.00 96.56 273 PHE A N 1
ATOM 2142 C CA . PHE A 1 273 ? -3.503 8.488 2.652 1.00 96.56 273 PHE A CA 1
ATOM 2143 C C . PHE A 1 273 ? -2.517 9.246 1.756 1.00 96.56 273 PHE A C 1
ATOM 2145 O O . PHE A 1 273 ? -1.819 8.662 0.924 1.00 96.56 273 PHE A O 1
ATOM 2152 N N . PHE A 1 274 ? -2.453 10.570 1.912 1.00 96.25 274 PHE A N 1
ATOM 2153 C CA . PHE A 1 274 ? -1.516 11.402 1.158 1.00 96.25 274 PHE A CA 1
ATOM 2154 C C . PHE A 1 274 ? -0.216 11.669 1.920 1.00 96.25 274 PHE A C 1
ATOM 2156 O O . PHE A 1 274 ? -0.228 12.045 3.091 1.00 96.25 274 PHE A O 1
ATOM 2163 N N . THR A 1 275 ? 0.907 11.596 1.204 1.00 94.19 275 THR A N 1
ATOM 2164 C CA . THR A 1 275 ? 2.237 11.982 1.690 1.00 94.19 275 THR A CA 1
ATOM 2165 C C . THR A 1 275 ? 2.966 12.929 0.736 1.00 94.19 275 THR A C 1
ATOM 2167 O O . THR A 1 275 ? 2.742 12.948 -0.479 1.00 94.19 275 THR A O 1
ATOM 2170 N N . GLY A 1 276 ? 3.929 13.680 1.276 1.00 90.25 276 GLY A N 1
ATOM 2171 C CA . GLY A 1 276 ? 4.850 14.531 0.520 1.00 90.25 276 GLY A CA 1
ATOM 2172 C C . GLY A 1 276 ? 4.490 16.023 0.516 1.00 90.25 276 GLY A C 1
ATOM 2173 O O . GLY A 1 276 ? 3.508 16.435 1.133 1.00 90.25 276 GLY A O 1
ATOM 2174 N N . PRO A 1 277 ? 5.313 16.854 -0.151 1.00 86.50 277 PRO A N 1
ATOM 2175 C CA . PRO A 1 277 ? 5.134 18.304 -0.167 1.00 86.50 277 PRO A CA 1
ATOM 2176 C C . PRO A 1 277 ? 3.771 18.703 -0.740 1.00 86.50 277 PRO A C 1
ATOM 2178 O O . PRO A 1 277 ? 3.333 18.139 -1.737 1.00 86.50 277 PRO A O 1
ATOM 2181 N N . GLY A 1 278 ? 3.118 19.693 -0.130 1.00 83.56 278 GLY A N 1
ATOM 2182 C CA . GLY A 1 278 ? 1.821 20.206 -0.590 1.00 83.56 278 GLY A CA 1
ATOM 2183 C C . GLY A 1 278 ? 0.599 19.486 -0.015 1.00 83.56 278 GLY A C 1
ATOM 2184 O O . GLY A 1 278 ? -0.500 20.028 -0.090 1.00 83.56 278 GLY A O 1
ATOM 2185 N N . HIS A 1 279 ? 0.778 18.334 0.636 1.00 86.88 279 HIS A N 1
ATOM 2186 C CA . HIS A 1 279 ? -0.293 17.672 1.376 1.00 86.88 279 HIS A CA 1
ATOM 2187 C C . HIS A 1 279 ? -0.262 18.123 2.840 1.00 86.88 279 HIS A C 1
ATOM 2189 O O . HIS A 1 279 ? 0.601 17.718 3.614 1.00 86.88 279 HIS A O 1
ATOM 2195 N N . THR A 1 280 ? -1.190 19.005 3.219 1.00 85.19 280 THR A N 1
ATOM 2196 C CA . THR A 1 280 ? -1.320 19.533 4.593 1.00 85.19 280 THR A CA 1
ATOM 2197 C C . THR A 1 280 ? -2.439 18.858 5.376 1.00 85.19 280 THR A C 1
ATOM 2199 O O . THR A 1 280 ? -2.941 19.424 6.346 1.00 85.19 280 THR A O 1
ATOM 2202 N N . GLY A 1 281 ? -2.914 17.714 4.890 1.00 88.44 281 GLY A N 1
ATOM 2203 C CA . GLY A 1 281 ? -4.063 17.064 5.473 1.00 88.44 281 GLY A CA 1
ATOM 2204 C C . GLY A 1 281 ? -3.763 16.240 6.716 1.00 88.44 281 GLY A C 1
ATOM 2205 O O . GLY A 1 281 ? -2.608 16.001 7.064 1.00 88.44 281 GLY A O 1
ATOM 2206 N N . TYR A 1 282 ? -4.836 15.845 7.391 1.00 93.19 282 TYR A N 1
ATOM 2207 C CA . TYR A 1 282 ? -4.811 15.213 8.704 1.00 93.19 282 TYR A CA 1
ATOM 2208 C C . TYR A 1 282 ? -5.577 13.897 8.670 1.00 93.19 282 TYR A C 1
ATOM 2210 O O . TYR A 1 282 ? -6.701 13.867 8.185 1.00 93.19 282 TYR A O 1
ATOM 2218 N N . ASP A 1 283 ? -5.024 12.837 9.243 1.00 96.38 283 ASP A N 1
ATOM 2219 C CA . ASP A 1 283 ? -5.761 11.593 9.443 1.00 96.38 283 ASP A CA 1
ATOM 2220 C C . ASP A 1 283 ? -6.571 11.659 10.746 1.00 96.38 283 ASP A C 1
ATOM 2222 O O . ASP A 1 283 ? -6.048 11.967 11.826 1.00 96.38 283 ASP A O 1
ATOM 2226 N N . TYR A 1 284 ? -7.865 11.378 10.631 1.00 97.19 284 TYR A N 1
ATOM 2227 C CA . TYR A 1 284 ? -8.825 11.356 11.726 1.00 97.19 284 TYR A CA 1
ATOM 2228 C C . TYR A 1 284 ? -9.393 9.955 11.902 1.00 97.19 284 TYR A C 1
ATOM 2230 O O . TYR A 1 284 ? -9.795 9.318 10.929 1.00 97.19 284 TYR A O 1
ATOM 2238 N N . TRP A 1 285 ? -9.463 9.505 13.151 1.00 97.88 285 TRP A N 1
ATOM 2239 C CA . TRP A 1 285 ? -9.814 8.136 13.506 1.00 97.88 285 TRP A CA 1
ATOM 2240 C C . TRP A 1 285 ? -10.992 8.095 14.470 1.00 97.88 285 TRP A C 1
ATOM 2242 O O . TRP A 1 285 ? -11.160 8.955 15.335 1.00 97.88 285 TRP A O 1
ATOM 2252 N N . THR A 1 286 ? -11.824 7.069 14.354 1.00 98.00 286 THR A N 1
ATOM 2253 C CA . THR A 1 286 ? -12.833 6.739 15.364 1.00 98.00 286 THR A CA 1
ATOM 2254 C C . THR A 1 286 ? -13.011 5.236 15.407 1.00 98.00 286 THR A C 1
ATOM 2256 O O . THR A 1 286 ? -13.210 4.622 14.367 1.00 98.00 286 THR A O 1
ATOM 2259 N N . LEU A 1 287 ? -12.976 4.639 16.594 1.00 98.44 287 LEU A N 1
ATOM 2260 C CA . LEU A 1 287 ? -13.223 3.212 16.774 1.00 98.44 287 LEU A CA 1
ATOM 2261 C C . LEU A 1 287 ? -14.497 2.999 17.589 1.00 98.44 287 LEU A C 1
ATOM 2263 O O . LEU A 1 287 ? -14.668 3.605 18.649 1.00 98.44 287 LEU A O 1
ATOM 2267 N N . ALA A 1 288 ? -15.358 2.100 17.124 1.00 98.31 288 ALA A N 1
ATOM 2268 C CA . ALA A 1 288 ? -16.417 1.490 17.917 1.00 98.31 288 ALA A CA 1
ATOM 2269 C C . ALA A 1 288 ? -16.124 -0.007 18.079 1.00 98.31 288 ALA A C 1
ATOM 2271 O O . ALA A 1 288 ? -15.900 -0.697 17.088 1.00 98.31 288 ALA A O 1
ATOM 2272 N N . ALA A 1 289 ? -16.128 -0.507 19.314 1.00 98.25 289 ALA A N 1
ATOM 2273 C CA . ALA A 1 289 ? -15.880 -1.909 19.645 1.00 98.25 289 ALA A CA 1
ATOM 2274 C C . ALA A 1 289 ? -17.103 -2.508 20.349 1.00 98.25 289 ALA A C 1
ATOM 2276 O O . ALA A 1 289 ? -17.548 -1.980 21.370 1.00 98.25 289 ALA A O 1
ATOM 2277 N N . TYR A 1 290 ? -17.627 -3.610 19.815 1.00 97.75 290 TYR A N 1
ATOM 2278 C CA . TYR A 1 290 ? -18.820 -4.300 20.303 1.00 97.75 290 TYR A CA 1
ATOM 2279 C C . TYR A 1 290 ? -18.415 -5.639 20.917 1.00 97.75 290 TYR A C 1
ATOM 2281 O O . TYR A 1 290 ? -17.822 -6.491 20.250 1.00 97.75 290 TYR A O 1
ATOM 2289 N N . LEU A 1 291 ? -18.716 -5.822 22.198 1.00 97.62 291 LEU A N 1
ATOM 2290 C CA . LEU A 1 291 ? -18.315 -6.989 22.975 1.00 97.62 291 LEU A CA 1
ATOM 2291 C C . LEU A 1 291 ? -19.420 -8.046 23.013 1.00 97.62 291 LEU A C 1
ATOM 2293 O O . LEU A 1 291 ? -20.589 -7.788 22.718 1.00 97.62 291 LEU A O 1
ATOM 2297 N N . LYS A 1 292 ? -19.037 -9.263 23.395 1.00 95.44 292 LYS A N 1
ATOM 2298 C CA . LYS A 1 292 ? -19.915 -10.442 23.411 1.00 95.44 292 LYS A CA 1
ATOM 2299 C C . LYS A 1 292 ? -21.123 -10.342 24.339 1.00 95.44 292 LYS A C 1
ATOM 2301 O O . LYS A 1 292 ? -22.148 -10.958 24.063 1.00 95.44 292 LYS A O 1
ATOM 2306 N N . ASP A 1 293 ? -21.015 -9.575 25.416 1.00 94.56 293 ASP A N 1
ATOM 2307 C CA . ASP A 1 293 ? -22.097 -9.327 26.374 1.00 94.56 293 ASP A CA 1
ATOM 2308 C C . ASP A 1 293 ? -23.093 -8.240 25.915 1.00 94.56 293 ASP A C 1
ATOM 2310 O O . ASP A 1 293 ? -24.027 -7.915 26.648 1.00 94.56 293 ASP A O 1
ATOM 2314 N N . GLY A 1 294 ? -22.899 -7.665 24.722 1.00 92.88 294 GLY A N 1
ATOM 2315 C CA . GLY A 1 294 ? -23.694 -6.555 24.194 1.00 92.88 294 GLY A CA 1
ATOM 2316 C C . GLY A 1 294 ? -23.241 -5.172 24.677 1.00 92.88 294 GLY A C 1
ATOM 2317 O O . GLY A 1 294 ? -23.782 -4.162 24.222 1.00 92.88 294 GLY A O 1
ATOM 2318 N N . THR A 1 295 ? -22.242 -5.092 25.561 1.00 95.81 295 THR A N 1
ATOM 2319 C CA . THR A 1 295 ? -21.575 -3.829 25.890 1.00 95.81 295 THR A CA 1
ATOM 2320 C C . THR A 1 295 ? -20.798 -3.340 24.671 1.00 95.81 295 THR A C 1
ATOM 2322 O O . THR A 1 295 ? -20.175 -4.125 23.958 1.00 95.81 295 THR A O 1
ATOM 2325 N N . TRP A 1 296 ? -20.767 -2.027 24.454 1.00 97.44 296 TRP A N 1
ATOM 2326 C CA . TRP A 1 296 ? -19.895 -1.440 23.447 1.00 97.44 296 TRP A CA 1
ATOM 2327 C C . TRP A 1 296 ? -19.215 -0.166 23.943 1.00 97.44 296 TRP A C 1
ATOM 2329 O O . TRP A 1 296 ? -19.692 0.530 24.849 1.00 97.44 296 TRP A O 1
ATOM 2339 N N . TYR A 1 297 ? -18.060 0.100 23.347 1.00 98.19 297 TYR A N 1
ATOM 2340 C CA . TYR A 1 297 ? -17.189 1.223 23.653 1.00 98.19 297 TYR A CA 1
ATOM 2341 C C . TYR A 1 297 ? -16.923 2.010 22.378 1.00 98.19 297 TYR A C 1
ATOM 2343 O O . TYR A 1 297 ? -16.863 1.442 21.287 1.00 98.19 297 TYR A O 1
ATOM 2351 N N . ARG A 1 298 ? -16.725 3.319 22.520 1.00 98.06 298 ARG A N 1
ATOM 2352 C CA . ARG A 1 298 ? -16.349 4.195 21.410 1.00 98.06 298 ARG A CA 1
ATOM 2353 C C . ARG A 1 298 ? -15.246 5.154 21.829 1.00 98.06 298 ARG A C 1
ATOM 2355 O O . ARG A 1 298 ? -15.294 5.664 22.948 1.00 98.06 298 ARG A O 1
ATOM 2362 N N . SER A 1 299 ? -14.302 5.410 20.932 1.00 98.12 299 SER A N 1
ATOM 2363 C CA . SER A 1 299 ? -13.329 6.495 21.079 1.00 98.12 299 SER A CA 1
ATOM 2364 C C . SER A 1 299 ? -13.996 7.867 20.896 1.00 98.12 299 SER A C 1
ATOM 2366 O O . SER A 1 299 ? -15.187 7.964 20.571 1.00 98.12 299 SER A O 1
ATOM 2368 N N . SER A 1 300 ? -13.233 8.950 21.052 1.00 96.44 300 SER A N 1
ATOM 2369 C CA . SER A 1 300 ? -13.679 10.262 20.584 1.00 96.44 300 SER A CA 1
ATOM 2370 C C . SER A 1 300 ? -13.883 10.255 19.064 1.00 96.44 300 SER A C 1
ATOM 2372 O O . SER A 1 300 ? -13.326 9.424 18.338 1.00 96.44 300 SER A O 1
ATOM 2374 N N . VAL A 1 301 ? -14.744 11.158 18.594 1.00 95.25 301 VAL A N 1
ATOM 2375 C CA . VAL A 1 301 ? -14.973 11.353 17.161 1.00 95.25 301 VAL A CA 1
ATOM 2376 C C . VAL A 1 301 ? -13.807 12.134 16.580 1.00 95.25 301 VAL A C 1
ATOM 2378 O O . VAL A 1 301 ? -13.405 13.141 17.160 1.00 95.25 301 VAL A O 1
ATOM 2381 N N . ASP A 1 302 ? -13.323 11.693 15.421 1.00 94.62 302 ASP A N 1
ATOM 2382 C CA . ASP A 1 302 ? -12.248 12.342 14.676 1.00 94.62 302 ASP A CA 1
ATOM 2383 C C . ASP A 1 302 ? -10.997 12.595 15.540 1.00 94.62 302 ASP A C 1
ATOM 2385 O O . ASP A 1 302 ? -10.439 13.695 15.570 1.00 94.62 302 ASP A O 1
ATOM 2389 N N . LYS A 1 303 ? -10.514 11.565 16.248 1.00 96.00 303 LYS A N 1
ATOM 2390 C CA . LYS A 1 303 ? -9.205 11.631 16.900 1.00 96.00 303 LYS A CA 1
ATOM 2391 C C . LYS A 1 303 ? -8.137 11.841 15.833 1.00 96.00 303 LYS A C 1
ATOM 2393 O O . LYS A 1 303 ? -7.887 10.966 15.011 1.00 96.00 303 LYS A O 1
ATOM 2398 N N . GLN A 1 304 ? -7.469 12.983 15.887 1.00 95.69 304 GLN A N 1
ATOM 2399 C CA . GLN A 1 304 ? -6.385 13.308 14.971 1.00 95.69 304 GLN A CA 1
ATOM 2400 C C . GLN A 1 304 ? -5.107 12.540 15.330 1.00 95.69 304 GLN A C 1
ATOM 2402 O O . GLN A 1 304 ? -4.617 12.642 16.459 1.00 95.69 304 GLN A O 1
ATOM 2407 N N . CYS A 1 305 ? -4.561 11.798 14.372 1.00 95.25 305 CYS A N 1
ATOM 2408 C CA . CYS A 1 305 ? -3.280 11.106 14.487 1.00 95.25 305 CYS A CA 1
ATOM 2409 C C . CYS A 1 305 ? -2.790 10.715 13.090 1.00 95.25 305 CYS A C 1
ATOM 2411 O O . CYS A 1 305 ? -3.536 10.086 12.359 1.00 95.25 305 CYS A O 1
ATOM 2413 N N . TYR A 1 306 ? -1.565 11.075 12.721 1.00 93.19 306 TYR A N 1
ATOM 2414 C CA . TYR A 1 306 ? -1.125 11.102 11.325 1.00 93.19 306 TYR A CA 1
ATOM 2415 C C . TYR A 1 306 ? -0.533 9.789 10.850 1.00 93.19 306 TYR A C 1
ATOM 2417 O O . TYR A 1 306 ? 0.266 9.178 11.556 1.00 93.19 306 TYR A O 1
ATOM 2425 N N . LEU A 1 307 ? -0.820 9.461 9.596 1.00 95.56 307 LEU A N 1
ATOM 2426 C CA . LEU A 1 307 ? 0.025 8.589 8.803 1.00 95.56 307 LEU A CA 1
ATOM 2427 C C . LEU A 1 307 ? 1.096 9.430 8.106 1.00 95.56 307 LEU A C 1
ATOM 2429 O O . LEU A 1 307 ? 0.845 10.514 7.575 1.00 95.56 307 LEU A O 1
ATOM 2433 N N . THR A 1 308 ? 2.325 8.932 8.115 1.00 94.62 308 THR A N 1
ATOM 2434 C CA . THR A 1 308 ? 3.480 9.590 7.506 1.00 94.62 308 THR A CA 1
ATOM 2435 C C . THR A 1 308 ? 4.064 8.739 6.388 1.00 94.62 308 THR A C 1
ATOM 2437 O O . THR A 1 308 ? 3.754 7.559 6.235 1.00 94.62 308 THR A O 1
ATOM 2440 N N . SER A 1 309 ? 4.997 9.303 5.618 1.00 94.50 309 SER A N 1
ATOM 2441 C CA . SER A 1 309 ? 5.740 8.528 4.617 1.00 94.50 309 SER A CA 1
ATOM 2442 C C . SER A 1 309 ? 6.518 7.355 5.215 1.00 94.50 309 SER A C 1
ATOM 2444 O O . SER A 1 309 ? 6.873 6.435 4.489 1.00 94.50 309 SER A O 1
ATOM 2446 N N . THR A 1 310 ? 6.799 7.366 6.522 1.00 94.94 310 THR A N 1
ATOM 2447 C CA . THR A 1 310 ? 7.458 6.235 7.182 1.00 94.94 310 THR A CA 1
ATOM 2448 C C . THR A 1 310 ? 6.502 5.077 7.456 1.00 94.94 310 THR A C 1
ATOM 2450 O O . THR A 1 310 ? 6.972 3.968 7.688 1.00 94.94 310 THR A O 1
ATOM 2453 N N . ASP A 1 311 ? 5.191 5.309 7.419 1.00 96.25 311 ASP A N 1
ATOM 2454 C CA . ASP A 1 311 ? 4.153 4.307 7.683 1.00 96.25 311 ASP A CA 1
ATOM 2455 C C . ASP A 1 311 ? 3.711 3.574 6.415 1.00 96.25 311 ASP A C 1
ATOM 2457 O O . ASP A 1 311 ? 3.116 2.498 6.482 1.00 96.25 311 ASP A O 1
ATOM 2461 N N . ALA A 1 312 ? 4.047 4.132 5.252 1.00 96.62 312 ALA A N 1
ATOM 2462 C CA . ALA A 1 312 ? 3.716 3.567 3.958 1.00 96.62 312 ALA A CA 1
ATOM 2463 C C . ALA A 1 312 ? 4.226 2.117 3.836 1.00 96.62 312 ALA A C 1
ATOM 2465 O O . ALA A 1 312 ? 5.405 1.820 4.024 1.00 96.62 312 ALA A O 1
ATOM 2466 N N . GLY A 1 313 ? 3.306 1.197 3.550 1.00 95.00 313 GLY A N 1
ATOM 2467 C CA . GLY A 1 313 ? 3.561 -0.235 3.393 1.00 95.00 313 GLY A CA 1
ATOM 2468 C C . GLY A 1 313 ? 3.690 -1.018 4.699 1.00 95.00 313 GLY A C 1
ATOM 2469 O O . GLY A 1 313 ? 3.766 -2.246 4.653 1.00 95.00 313 GLY A O 1
ATOM 2470 N N . LYS A 1 314 ? 3.692 -0.360 5.864 1.00 95.94 314 LYS A N 1
ATOM 2471 C CA . LYS A 1 314 ? 3.783 -1.045 7.157 1.00 95.94 314 LYS A CA 1
ATOM 2472 C C . LYS A 1 314 ? 2.442 -1.631 7.583 1.00 95.94 314 LYS A C 1
ATOM 2474 O O . LYS A 1 314 ? 1.377 -1.131 7.235 1.00 95.94 314 LYS A O 1
ATOM 2479 N N . THR A 1 315 ? 2.520 -2.679 8.401 1.00 96.31 315 THR A N 1
ATOM 2480 C CA . THR A 1 315 ? 1.399 -3.121 9.235 1.00 96.31 315 THR A CA 1
ATOM 2481 C C . THR A 1 315 ? 1.501 -2.448 10.599 1.00 96.31 315 THR A C 1
ATOM 2483 O O . THR A 1 315 ? 2.482 -2.653 11.313 1.00 96.31 315 THR A O 1
ATOM 2486 N N . ILE A 1 316 ? 0.495 -1.658 10.952 1.00 96.44 316 ILE A N 1
ATOM 2487 C CA . ILE A 1 316 ? 0.451 -0.825 12.149 1.00 96.44 316 ILE A CA 1
ATOM 2488 C C . ILE A 1 316 ? -0.492 -1.491 13.158 1.00 96.44 316 ILE A C 1
ATOM 2490 O O . ILE A 1 316 ? -1.660 -1.745 12.839 1.00 96.44 316 ILE A O 1
ATOM 2494 N N . PRO A 1 317 ? -0.003 -1.838 14.359 1.00 95.69 317 PRO A N 1
ATOM 2495 C CA . PRO A 1 317 ? -0.823 -2.476 15.373 1.00 95.69 317 PRO A CA 1
ATOM 2496 C C . PRO A 1 317 ? -1.633 -1.424 16.132 1.00 95.69 317 PRO A C 1
ATOM 2498 O O . PRO A 1 317 ? -1.088 -0.661 16.928 1.00 95.69 317 PRO A O 1
ATOM 2501 N N . PHE A 1 318 ? -2.946 -1.419 15.931 1.00 98.06 318 PHE A N 1
ATOM 2502 C CA . PHE A 1 318 ? -3.864 -0.689 16.798 1.00 98.06 318 PHE A CA 1
ATOM 2503 C C . PHE A 1 318 ? -4.241 -1.595 17.962 1.00 98.06 318 PHE A C 1
ATOM 2505 O O . PHE A 1 318 ? -4.473 -2.790 17.783 1.00 98.06 318 PHE A O 1
ATOM 2512 N N . THR A 1 319 ? -4.321 -1.046 19.166 1.00 98.25 319 THR A N 1
ATOM 2513 C CA . THR A 1 319 ? -4.703 -1.816 20.353 1.00 98.25 319 THR A CA 1
ATOM 2514 C C . THR A 1 319 ? -5.802 -1.101 21.114 1.00 98.25 319 THR A C 1
ATOM 2516 O O . THR A 1 319 ? -5.759 0.125 21.232 1.00 98.25 319 THR A O 1
ATOM 2519 N N . VAL A 1 320 ? -6.763 -1.847 21.651 1.00 98.56 320 VAL A N 1
ATOM 2520 C CA . VAL A 1 320 ? -7.920 -1.263 22.335 1.00 98.56 320 VAL A CA 1
ATOM 2521 C C . VAL A 1 320 ? -8.314 -2.052 23.584 1.00 98.56 320 VAL A C 1
ATOM 2523 O O . VAL A 1 320 ? -8.325 -3.283 23.564 1.00 98.56 320 VAL A O 1
ATOM 2526 N N . ASP A 1 321 ? -8.655 -1.327 24.648 1.00 98.38 321 ASP A N 1
ATOM 2527 C CA . ASP A 1 321 ? -9.210 -1.833 25.908 1.00 98.38 321 ASP A CA 1
ATOM 2528 C C . ASP A 1 321 ? -10.399 -0.969 26.388 1.00 98.38 321 ASP A C 1
ATOM 2530 O O . ASP A 1 321 ? -10.859 -0.064 25.684 1.00 98.38 321 ASP A O 1
ATOM 2534 N N . GLU A 1 322 ? -10.918 -1.236 27.592 1.00 97.81 322 GLU A N 1
ATOM 2535 C CA . GLU A 1 322 ? -12.064 -0.522 28.171 1.00 97.81 322 GLU A CA 1
ATOM 2536 C C . GLU A 1 322 ? -11.841 0.984 28.366 1.00 97.81 322 GLU A C 1
ATOM 2538 O O . GLU A 1 322 ? -12.808 1.739 28.488 1.00 97.81 322 GLU A O 1
ATOM 2543 N N . SER A 1 323 ? -10.589 1.421 28.441 1.00 98.06 323 SER A N 1
ATOM 2544 C CA . SER A 1 323 ? -10.194 2.788 28.768 1.00 98.06 323 SER A CA 1
ATOM 2545 C C . SER A 1 323 ? -9.545 3.527 27.606 1.00 98.06 323 SER A C 1
ATOM 2547 O O . SER A 1 323 ? -9.603 4.759 27.565 1.00 98.06 323 SER A O 1
ATOM 2549 N N . LYS A 1 324 ? -8.926 2.809 26.665 1.00 98.00 324 LYS A N 1
ATOM 2550 C CA . LYS A 1 324 ? -7.972 3.405 25.737 1.00 98.00 324 LYS A CA 1
ATOM 2551 C C . LYS A 1 324 ? -7.966 2.750 24.361 1.00 98.00 324 LYS A C 1
ATOM 2553 O O . LYS A 1 324 ? -8.014 1.532 24.221 1.00 98.00 324 LYS A O 1
ATOM 2558 N N . LEU A 1 325 ? -7.832 3.596 23.347 1.00 98.31 325 LEU A N 1
ATOM 2559 C CA . LEU A 1 325 ? -7.400 3.254 21.999 1.00 98.31 325 LEU A CA 1
ATOM 2560 C C . LEU A 1 325 ? -5.972 3.767 21.811 1.00 98.31 325 LEU A C 1
ATOM 2562 O O . LEU A 1 325 ? -5.710 4.949 22.023 1.00 98.31 325 LEU A O 1
ATOM 2566 N N . HIS A 1 326 ? -5.060 2.893 21.402 1.00 97.88 326 HIS A N 1
ATOM 2567 C CA . HIS A 1 326 ? -3.700 3.244 21.006 1.00 97.88 326 HIS A CA 1
ATOM 2568 C C . HIS A 1 326 ? -3.521 2.931 19.522 1.00 97.88 326 HIS A C 1
ATOM 2570 O O . HIS A 1 326 ? -3.644 1.775 19.116 1.00 97.88 326 HIS A O 1
ATOM 2576 N N . LEU A 1 327 ? -3.236 3.954 18.715 1.00 96.06 327 LEU A N 1
ATOM 2577 C CA . LEU A 1 327 ? -3.138 3.811 17.260 1.00 96.06 327 LEU A CA 1
ATOM 2578 C C . LEU A 1 327 ? -1.743 3.359 16.787 1.00 96.06 327 LEU A C 1
ATOM 2580 O O . LEU A 1 327 ? -1.534 3.232 15.594 1.00 96.06 327 LEU A O 1
ATOM 2584 N N . GLY A 1 328 ? -0.760 3.130 17.667 1.00 91.50 328 GLY A N 1
ATOM 2585 C CA . GLY A 1 328 ? 0.552 2.592 17.254 1.00 91.50 328 GLY A CA 1
ATOM 2586 C C . GLY A 1 328 ? 1.331 3.449 16.240 1.00 91.50 328 GLY A C 1
ATOM 2587 O O . GLY A 1 328 ? 2.281 2.962 15.634 1.00 91.50 328 GLY A O 1
ATOM 2588 N N . LEU A 1 329 ? 0.912 4.700 16.053 1.00 92.94 329 LEU A N 1
ATOM 2589 C CA . LEU A 1 329 ? 1.492 5.707 15.170 1.00 92.94 329 LEU A CA 1
ATOM 2590 C C . LEU A 1 329 ? 2.380 6.658 15.979 1.00 92.94 329 LEU A C 1
ATOM 2592 O O . LEU A 1 329 ? 2.202 6.812 17.193 1.00 92.94 329 LEU A O 1
ATOM 2596 N N . ASP A 1 330 ? 3.322 7.317 15.306 1.00 83.44 330 ASP A N 1
ATOM 2597 C CA . ASP A 1 330 ? 4.247 8.243 15.956 1.00 83.44 330 ASP A CA 1
ATOM 2598 C C . ASP A 1 330 ? 3.510 9.428 16.617 1.00 83.44 330 ASP A C 1
ATOM 2600 O O . ASP A 1 330 ? 2.653 10.088 16.027 1.00 83.44 330 ASP A O 1
ATOM 2604 N N . GLY A 1 331 ? 3.889 9.746 17.862 1.00 80.31 331 GLY A N 1
ATOM 2605 C CA . GLY A 1 331 ? 3.352 10.877 18.627 1.00 80.31 331 GLY A CA 1
ATOM 2606 C C . GLY A 1 331 ? 2.242 10.518 19.626 1.00 80.31 331 GLY A C 1
ATOM 2607 O O . GLY A 1 331 ? 2.136 9.390 20.100 1.00 80.31 331 GLY A O 1
ATOM 2608 N N . SER A 1 332 ? 1.434 11.514 20.019 1.00 79.31 332 SER A N 1
ATOM 2609 C CA . SER A 1 332 ? 0.341 11.350 21.001 1.00 79.31 332 SER A CA 1
ATOM 2610 C C . SER A 1 332 ? -0.933 10.814 20.336 1.00 79.31 332 SER A C 1
ATOM 2612 O O . SER A 1 332 ? -1.945 11.508 20.176 1.00 79.31 332 SER A O 1
ATOM 2614 N N . CYS A 1 333 ? -0.854 9.554 19.927 1.00 93.75 333 CYS A N 1
ATOM 2615 C CA . CYS A 1 333 ? -1.867 8.850 19.145 1.00 93.75 333 CYS A CA 1
ATOM 2616 C C . CYS A 1 333 ? -2.758 7.932 19.990 1.00 93.75 333 CYS A C 1
ATOM 2618 O O . CYS A 1 333 ? -3.244 6.895 19.542 1.00 93.75 333 CYS A O 1
ATOM 2620 N N . ASP A 1 334 ? -2.979 8.365 21.227 1.00 96.12 334 ASP A N 1
ATOM 2621 C CA . ASP A 1 334 ? -3.867 7.730 22.184 1.00 96.12 334 ASP A CA 1
ATOM 2622 C C . ASP A 1 334 ? -5.200 8.465 22.265 1.00 96.12 334 ASP A C 1
ATOM 2624 O O . ASP A 1 334 ? -5.254 9.700 22.190 1.00 96.12 334 ASP A O 1
ATOM 2628 N N . ASP A 1 335 ? -6.267 7.710 22.485 1.00 97.44 335 ASP A N 1
ATOM 2629 C CA . ASP A 1 335 ? -7.591 8.246 22.758 1.00 97.44 335 ASP A CA 1
ATOM 2630 C C . ASP A 1 335 ? -8.305 7.472 23.866 1.00 97.44 335 ASP A C 1
ATOM 2632 O O . ASP A 1 335 ? -7.986 6.318 24.143 1.00 97.44 335 ASP A O 1
ATOM 2636 N N . THR A 1 336 ? -9.272 8.118 24.512 1.00 97.81 336 THR A N 1
ATOM 2637 C CA . THR A 1 336 ? -10.075 7.499 25.569 1.00 97.81 336 THR A CA 1
ATOM 2638 C C . THR A 1 336 ? -11.221 6.703 24.955 1.00 97.81 336 THR A C 1
ATOM 2640 O O . THR A 1 336 ? -11.977 7.237 24.145 1.00 97.81 336 THR A O 1
ATOM 2643 N N . MET A 1 337 ? -11.403 5.459 25.394 1.00 98.31 337 MET A N 1
ATOM 2644 C CA . MET A 1 337 ? -12.604 4.678 25.099 1.00 98.31 337 MET A CA 1
ATOM 2645 C C . MET A 1 337 ? -13.669 4.944 26.160 1.00 98.31 337 MET A C 1
ATOM 2647 O O . MET A 1 337 ? -13.405 4.912 27.360 1.00 98.31 337 MET A O 1
ATOM 2651 N N . VAL A 1 338 ? -14.898 5.204 25.721 1.00 97.75 338 VAL A N 1
ATOM 2652 C CA . VAL A 1 338 ? -16.033 5.472 26.604 1.00 97.75 338 VAL A CA 1
ATOM 2653 C C . VAL A 1 338 ? -17.094 4.409 26.385 1.00 97.75 338 VAL A C 1
ATOM 2655 O O . VAL A 1 338 ? -17.566 4.219 25.259 1.00 97.75 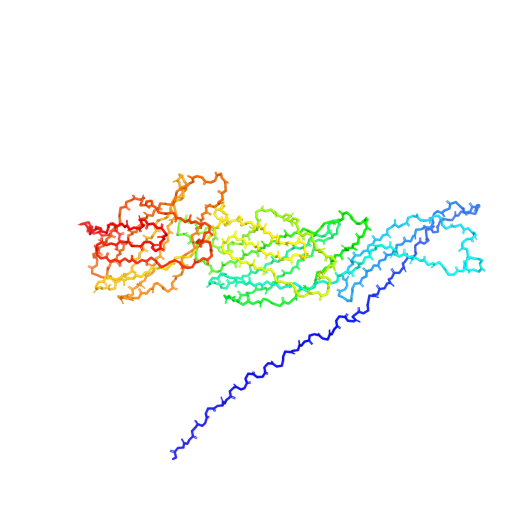338 VAL A O 1
ATOM 2658 N N . LYS A 1 339 ? -17.492 3.739 27.472 1.00 97.38 339 LYS A N 1
ATOM 2659 C CA . LYS A 1 339 ? -18.636 2.824 27.478 1.00 97.38 339 LYS A CA 1
ATOM 2660 C C . LYS A 1 339 ? -19.905 3.578 27.103 1.00 97.38 339 LYS A C 1
ATOM 2662 O O . LYS A 1 339 ? -20.185 4.651 27.634 1.00 97.38 339 LYS A O 1
ATOM 2667 N N . GLN A 1 340 ? -20.691 2.991 26.218 1.00 95.75 340 GLN A N 1
ATOM 2668 C CA . GLN A 1 340 ? -21.894 3.617 25.697 1.00 95.75 340 GLN A CA 1
ATOM 2669 C C . GLN A 1 340 ? -23.134 3.023 26.371 1.00 95.75 340 GLN A C 1
ATOM 2671 O O . GLN A 1 340 ? -23.231 1.816 26.582 1.00 95.75 340 GLN A O 1
ATOM 2676 N N . ASN A 1 341 ? -24.070 3.892 26.758 1.00 81.88 341 ASN A N 1
ATOM 2677 C CA . ASN A 1 341 ? -25.232 3.519 27.578 1.00 81.88 341 ASN A CA 1
ATOM 2678 C C . ASN A 1 341 ? -26.470 3.121 26.758 1.00 81.88 341 ASN A C 1
ATOM 2680 O O . ASN A 1 341 ? -27.471 2.697 27.331 1.00 81.88 341 ASN A O 1
ATOM 2684 N N . ALA A 1 342 ? -26.427 3.283 25.436 1.00 71.94 342 ALA A N 1
ATOM 2685 C CA . ALA A 1 342 ? -27.484 2.829 24.542 1.00 71.94 342 ALA A CA 1
ATOM 2686 C C . ALA A 1 342 ? -27.209 1.385 24.113 1.00 71.94 342 ALA A C 1
ATOM 2688 O O . ALA A 1 342 ? -26.052 1.035 23.868 1.00 71.94 342 ALA A O 1
ATOM 2689 N N . ALA A 1 343 ? -28.261 0.567 23.991 1.00 63.75 343 ALA A N 1
ATOM 2690 C CA . ALA A 1 343 ? -28.151 -0.696 23.269 1.00 63.75 343 ALA A CA 1
ATOM 2691 C C . ALA A 1 343 ? -27.586 -0.383 21.879 1.00 63.75 343 ALA A C 1
ATOM 2693 O O . ALA A 1 343 ? -28.060 0.541 21.218 1.00 63.75 343 ALA A O 1
ATOM 2694 N N . ALA A 1 344 ? -26.526 -1.081 21.486 1.00 59.06 344 ALA A N 1
ATOM 2695 C CA . ALA A 1 344 ? -26.021 -0.973 20.132 1.00 59.06 344 ALA A CA 1
ATOM 2696 C C . ALA A 1 344 ? -27.144 -1.384 19.169 1.00 59.06 344 ALA A C 1
ATOM 2698 O O . ALA A 1 344 ? -27.710 -2.466 19.330 1.00 59.06 344 ALA A O 1
ATOM 2699 N N . ASP A 1 345 ? -27.457 -0.536 18.187 1.00 54.97 345 ASP A N 1
ATOM 2700 C CA . ASP A 1 345 ? -28.150 -0.983 16.978 1.00 54.97 345 ASP A CA 1
ATOM 2701 C C . ASP A 1 345 ? -27.149 -1.880 16.229 1.00 54.97 345 ASP A C 1
ATOM 2703 O O . ASP A 1 345 ? -26.341 -1.397 15.435 1.00 54.97 345 ASP A O 1
ATOM 2707 N N . LEU A 1 346 ? -27.098 -3.156 16.633 1.00 51.03 346 LEU A N 1
ATOM 2708 C CA . LEU A 1 346 ? -26.188 -4.179 16.106 1.00 51.03 346 LEU A CA 1
ATOM 2709 C C . LEU A 1 346 ? -26.561 -4.588 14.683 1.00 51.03 346 LEU A C 1
ATOM 2711 O O . LEU A 1 346 ? -27.750 -4.923 14.467 1.00 51.03 346 LEU A O 1
#

Organism: NCBI:txid92902

InterPro domains:
  IPR041157 Up-regulated in Daf-2 [PF18457] (224-304)

pLDDT: mean 79.72, std 23.02, range [26.02, 98.69]

Foldseek 3Di:
DDDDDDDDPDPPPPPPPPPPPPQDWDKDKDWDDPPDVDPDQDPDWTWIWIWTAGPVGDTDDIDGDTDRDDPCCDCVRVNDDDDDPPWKDKFKFWEKEFEQFQFWKFKKKWKDKAPDDIDIDTQGTAHHRGIGGIDIDIYIEGPPDPIFIWMKMKIFGQAQFFPVCNVLHRDIWIFPPRGQTDGAYPVNGVHYWYWYQFQQFIWTCSPVDIDTTFILGSVRAGGKAKEKEFEQEPFKFQKKWKWKDKAPHDITIDMFGIAGHRGITPHIHMDGHYEDPPRPIWIFMKMWTAGPVQKIKIWDGRQTDDDYPVRGRYYAYWYDYCFWTARNGPDPRITGIDIDPDRPPD